Protein AF-0000000079080011 (afdb_homodimer)

Sequence (316 aa):
MSSNDSYQIRRQIGFLKKQLQRYGLSVTTTLKEYHIKTDQLDFRHLENDELESLRAEIVSLRRSLLKSYQKITKLDDEWATLQNSNAGEQEVFNEYISKYGDYRDSISTSVLQLETLDTLLNSVDQEYVKRNMQVPSDISDATSLDDYGNEWTSMKGSMSSNDSYQIRRQIGFLKKQLQRYGLSVTTTLKEYHIKTDQLDFRHLENDE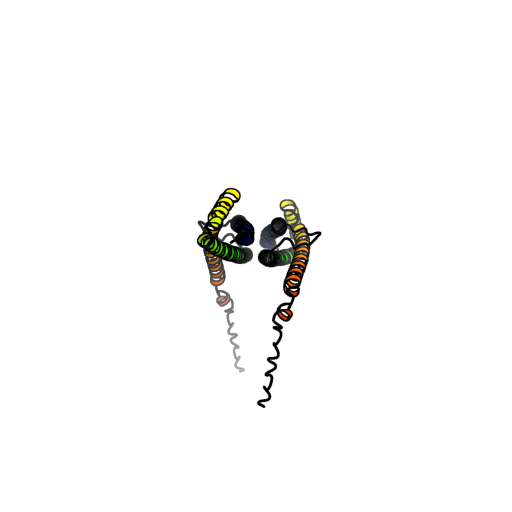LESLRAEIVSLRRSLLKSYQKITKLDDEWATLQNSNAGEQEVFNEYISKYGDYRDSISTSVLQLETLDTLLNSVDQEYVKRNMQVPSDISDATSLDDYGNEWTSMKGS

Solvent-accessible surface area (backbone atoms only — not comparable to full-atom values): 18267 Å² total; per-residue (Å²): 138,65,84,74,73,52,50,64,52,52,54,50,42,56,53,36,44,53,49,47,53,50,46,53,49,48,52,55,50,51,30,57,73,69,66,48,43,89,91,54,86,62,62,82,90,52,51,72,70,53,48,51,50,48,49,53,49,50,54,52,49,46,53,53,42,49,52,44,48,54,52,42,50,51,46,50,52,52,50,51,53,47,31,74,76,30,74,69,40,47,56,53,48,52,49,45,36,72,74,71,46,63,61,63,58,53,53,56,52,46,55,54,50,51,52,50,48,52,53,49,51,52,51,52,51,49,51,52,48,53,62,64,61,65,56,63,70,59,71,64,66,64,66,65,62,78,78,75,76,76,74,73,74,75,74,75,77,124,138,64,86,75,72,50,48,65,52,52,52,51,41,56,53,36,44,54,49,48,52,49,47,52,49,47,52,54,50,51,31,57,75,69,65,48,44,90,91,54,86,64,62,84,88,50,50,71,69,53,48,50,49,49,50,52,48,48,53,52,50,46,52,54,44,50,52,43,47,54,51,42,51,51,47,49,53,51,51,50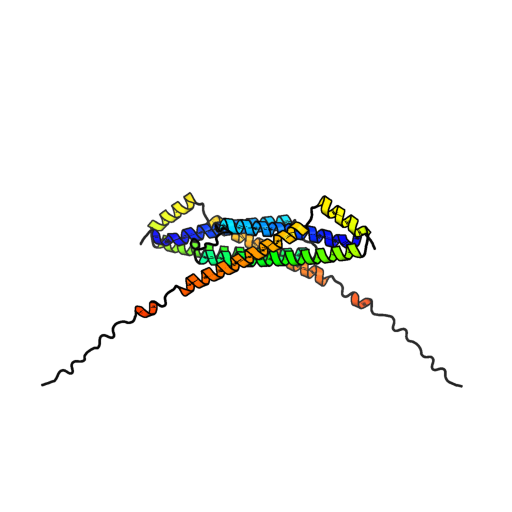,53,47,32,76,76,30,75,69,40,48,55,53,49,52,50,46,34,72,74,71,46,62,61,63,57,54,52,56,50,47,54,54,49,48,52,51,47,52,52,49,50,53,51,50,52,49,52,53,50,53,62,64,62,64,57,63,71,56,71,63,66,62,68,64,63,77,77,75,76,78,73,74,70,75,72,74,75,122

Nearest PDB structures (foldseek):
  6r2g-assembly1_A  TM=6.132E-01  e=2.283E-01  Human immunodeficiency virus 1
  6pyu-assembly1_B  TM=5.117E-01  e=4.559E+00  Homo sapiens
  6r2g-assembly1_A  TM=6.131E-01  e=3.878E-01  Human immunodeficiency virus 1
  6pyu-assembly1_B  TM=3.032E-01  e=5.804E+00  Homo sapiens

Radius of gyration: 31.03 Å; Cα contacts (8 Å, |Δi|>4): 185; chains: 2; bounding box: 55×123×89 Å

pLDDT: mean 84.23, std 22.31, range [25.62, 98.5]

Structure (mmCIF, N/CA/C/O backbone):
data_AF-0000000079080011-model_v1
#
loop_
_entity.id
_entity.type
_entity.pdbx_description
1 polymer 'Uncharacterized protein'
#
loop_
_atom_site.group_PDB
_atom_site.id
_atom_site.type_symbol
_atom_site.label_atom_id
_atom_site.label_alt_id
_atom_site.label_comp_id
_atom_site.label_asym_id
_atom_site.label_entity_id
_atom_site.label_seq_id
_atom_site.pdbx_PDB_ins_code
_atom_site.Cartn_x
_atom_site.Cartn_y
_atom_site.Cartn_z
_atom_site.occupancy
_atom_site.B_iso_or_equiv
_atom_site.auth_seq_id
_atom_site.auth_comp_id
_atom_site.auth_asym_id
_atom_site.auth_atom_id
_atom_site.pdbx_PDB_model_num
ATOM 1 N N . MET A 1 1 ? 5.66 -38.562 -15.117 1 35.62 1 MET A N 1
ATOM 2 C CA . MET A 1 1 ? 5.023 -37.719 -14.109 1 35.62 1 MET A CA 1
ATOM 3 C C . MET A 1 1 ? 5.105 -36.219 -14.5 1 35.62 1 MET A C 1
ATOM 5 O O . MET A 1 1 ? 6.195 -35.656 -14.594 1 35.62 1 MET A O 1
ATOM 9 N N . SER A 1 2 ? 4.285 -35.562 -15.336 1 41.41 2 SER A N 1
ATOM 10 C CA . SER A 1 2 ? 4.324 -34.688 -16.484 1 41.41 2 SER A CA 1
ATOM 11 C C . SER A 1 2 ? 4.703 -33.281 -16.078 1 41.41 2 SER A C 1
ATOM 13 O O . SER A 1 2 ? 4.496 -32.875 -14.938 1 41.41 2 SER A O 1
ATOM 15 N N . SER A 1 3 ? 5.625 -32.594 -16.734 1 49.78 3 SER A N 1
ATOM 16 C CA . SER A 1 3 ? 6.094 -31.219 -16.875 1 49.78 3 SER A CA 1
ATOM 17 C C . SER A 1 3 ? 5.012 -30.219 -16.484 1 49.78 3 SER A C 1
ATOM 19 O O . SER A 1 3 ? 5.305 -29.062 -16.203 1 49.78 3 SER A O 1
ATOM 21 N N . ASN A 1 4 ? 3.73 -30.672 -16.562 1 55.94 4 ASN A N 1
ATOM 22 C CA . ASN A 1 4 ? 2.469 -29.984 -16.312 1 55.94 4 ASN A CA 1
ATOM 23 C C . ASN A 1 4 ? 2.234 -29.75 -14.828 1 55.94 4 ASN A C 1
ATOM 25 O O . ASN A 1 4 ? 1.365 -28.953 -14.453 1 55.94 4 ASN A O 1
ATOM 29 N N . ASP A 1 5 ? 3.229 -30.375 -13.906 1 75.62 5 ASP A N 1
ATOM 30 C CA .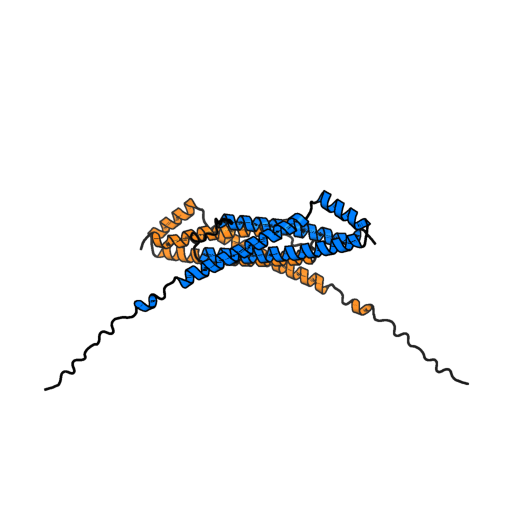 ASP A 1 5 ? 2.898 -30.422 -12.484 1 75.62 5 ASP A CA 1
ATOM 31 C C . ASP A 1 5 ? 3.289 -29.109 -11.789 1 75.62 5 ASP A C 1
ATOM 33 O O . ASP A 1 5 ? 2.586 -28.641 -10.891 1 75.62 5 ASP A O 1
ATOM 37 N N . SER A 1 6 ? 4.441 -28.422 -12.469 1 92 6 SER A N 1
ATOM 38 C CA . SER A 1 6 ? 4.875 -27.266 -11.711 1 92 6 SER A CA 1
ATOM 39 C C . SER A 1 6 ? 4.449 -25.969 -12.398 1 92 6 SER A C 1
ATOM 41 O O . SER A 1 6 ? 4.855 -24.875 -11.992 1 92 6 SER A O 1
ATOM 43 N N . TYR A 1 7 ? 3.637 -26.156 -13.453 1 91.5 7 TYR A N 1
ATOM 44 C CA . TYR A 1 7 ? 3.23 -24.984 -14.203 1 91.5 7 TYR A CA 1
ATOM 45 C C . TYR A 1 7 ? 2.58 -23.953 -13.289 1 91.5 7 TYR A C 1
ATOM 47 O O . TYR A 1 7 ? 2.945 -22.766 -13.312 1 91.5 7 TYR A O 1
ATOM 55 N N . GLN A 1 8 ? 1.673 -24.375 -12.445 1 91.5 8 GLN A N 1
ATOM 56 C CA . GLN A 1 8 ? 0.965 -23.469 -11.547 1 91.5 8 GLN A CA 1
ATOM 57 C C . GLN A 1 8 ? 1.914 -22.875 -10.516 1 91.5 8 GLN A C 1
ATOM 59 O O . GLN A 1 8 ? 1.797 -21.688 -10.172 1 91.5 8 GLN A O 1
ATOM 64 N N . ILE A 1 9 ? 2.826 -23.656 -10.086 1 95.69 9 ILE A N 1
ATOM 65 C CA . ILE A 1 9 ? 3.811 -23.188 -9.117 1 95.69 9 ILE A CA 1
ATOM 66 C C . ILE A 1 9 ? 4.645 -22.062 -9.734 1 95.69 9 ILE A C 1
ATOM 68 O O . ILE A 1 9 ? 4.816 -21 -9.133 1 95.69 9 ILE A O 1
ATOM 72 N N . ARG A 1 10 ? 5.059 -22.25 -10.969 1 95.62 10 ARG A N 1
ATOM 73 C CA . ARG A 1 10 ? 5.91 -21.281 -11.656 1 95.62 10 ARG A CA 1
ATOM 74 C C . ARG A 1 10 ? 5.164 -19.969 -11.906 1 95.62 10 ARG A C 1
ATOM 76 O O . ARG A 1 10 ? 5.711 -18.891 -11.68 1 95.62 10 ARG A O 1
ATOM 83 N N . ARG A 1 11 ? 4.012 -20.141 -12.258 1 93.44 11 ARG A N 1
ATOM 84 C CA . ARG A 1 11 ? 3.191 -18.953 -12.516 1 93.44 11 ARG A CA 1
ATOM 85 C C . ARG A 1 11 ? 2.996 -18.141 -11.25 1 93.44 11 ARG A C 1
ATOM 87 O O . ARG A 1 11 ? 3.172 -16.922 -11.258 1 93.44 11 ARG A O 1
ATOM 94 N N . GLN A 1 12 ? 2.678 -18.766 -10.148 1 94.44 12 GLN A N 1
ATOM 95 C CA . GLN A 1 12 ? 2.445 -18.078 -8.883 1 94.44 12 GLN A CA 1
ATOM 96 C C . GLN A 1 12 ? 3.732 -17.453 -8.352 1 94.44 12 GLN A C 1
ATOM 98 O O . GLN A 1 12 ? 3.717 -16.344 -7.824 1 94.44 12 GLN A O 1
ATOM 103 N N . ILE A 1 13 ? 4.754 -18.172 -8.539 1 97.25 13 ILE A N 1
ATOM 104 C CA . ILE A 1 13 ? 6.047 -17.641 -8.117 1 97.25 13 ILE A CA 1
ATOM 105 C C . ILE A 1 13 ? 6.359 -16.359 -8.891 1 97.25 13 ILE A C 1
ATOM 107 O O . ILE A 1 13 ? 6.809 -15.375 -8.305 1 97.25 13 ILE A O 1
ATOM 111 N N . GLY A 1 14 ? 6.145 -16.438 -10.188 1 96.19 14 GLY A N 1
ATOM 112 C CA . GLY A 1 14 ? 6.359 -15.234 -10.977 1 96.19 14 GLY A CA 1
ATOM 113 C C . GLY A 1 14 ? 5.543 -14.047 -10.492 1 96.19 14 GLY A C 1
ATOM 114 O O . GLY A 1 14 ? 6.062 -12.938 -10.383 1 96.19 14 GLY A O 1
ATOM 115 N N . PHE A 1 15 ? 4.359 -14.281 -10.172 1 94.44 15 PHE A N 1
ATOM 116 C CA . PHE A 1 15 ? 3.447 -13.25 -9.68 1 94.44 15 PHE A CA 1
ATOM 117 C C . PHE A 1 15 ? 3.91 -12.719 -8.328 1 94.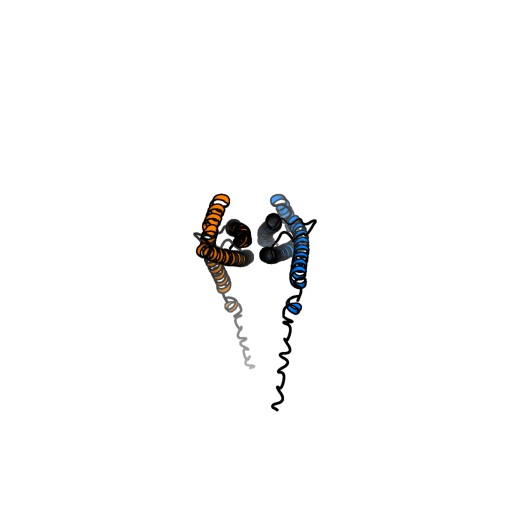44 15 PHE A C 1
ATOM 119 O O . PHE A 1 15 ? 4.008 -11.5 -8.141 1 94.44 15 PHE A O 1
ATOM 126 N N . LEU A 1 16 ? 4.23 -13.562 -7.422 1 96.38 16 LEU A N 1
ATOM 127 C CA . LEU A 1 16 ? 4.594 -13.18 -6.062 1 96.38 16 LEU A CA 1
ATOM 128 C C . LEU A 1 16 ? 5.953 -12.492 -6.035 1 96.38 16 LEU A C 1
ATOM 130 O O . LEU A 1 16 ? 6.184 -11.594 -5.219 1 96.38 16 LEU A O 1
ATOM 134 N N . LYS A 1 17 ? 6.793 -12.938 -6.922 1 97.31 17 LYS A N 1
ATOM 135 C CA . LYS A 1 17 ? 8.078 -12.266 -7.047 1 97.31 17 LYS A CA 1
ATOM 136 C C . LYS A 1 17 ? 7.898 -10.789 -7.379 1 97.31 17 LYS A C 1
ATOM 138 O O . LYS A 1 17 ? 8.508 -9.922 -6.746 1 97.31 17 LYS A O 1
ATOM 143 N N . LYS A 1 18 ? 7.062 -10.508 -8.281 1 94.56 18 LYS A N 1
ATOM 144 C CA . LYS A 1 18 ? 6.777 -9.125 -8.672 1 94.56 18 LYS A CA 1
ATOM 145 C C . LYS A 1 18 ? 6.141 -8.352 -7.52 1 94.56 18 LYS A C 1
ATOM 147 O O . LYS A 1 18 ? 6.465 -7.188 -7.293 1 94.56 18 LYS A O 1
ATOM 152 N N . GLN A 1 19 ? 5.293 -9 -6.828 1 94.44 19 GLN A N 1
ATOM 153 C CA . GLN A 1 19 ? 4.641 -8.367 -5.688 1 94.44 19 GLN A CA 1
ATOM 154 C C . GLN A 1 19 ? 5.656 -7.988 -4.613 1 94.44 19 GLN A C 1
ATOM 156 O O . GLN A 1 19 ? 5.633 -6.871 -4.094 1 94.44 19 GLN A O 1
ATOM 161 N N . LEU A 1 20 ? 6.543 -8.914 -4.379 1 97.31 20 LEU A N 1
ATOM 162 C CA . LEU A 1 20 ? 7.57 -8.648 -3.379 1 97.31 20 LEU A CA 1
ATOM 163 C C . LEU A 1 20 ? 8.422 -7.449 -3.779 1 97.31 20 LEU A C 1
ATOM 165 O O . LEU A 1 20 ? 8.742 -6.602 -2.941 1 97.31 20 LEU A O 1
ATOM 169 N N . GLN A 1 21 ? 8.727 -7.359 -4.992 1 95.5 21 GLN A N 1
ATOM 170 C CA . GLN A 1 21 ? 9.523 -6.242 -5.492 1 95.5 21 GLN A CA 1
ATOM 171 C C . GLN A 1 21 ? 8.773 -4.922 -5.352 1 95.5 21 GLN A C 1
ATOM 173 O O . GLN A 1 21 ? 9.352 -3.916 -4.938 1 95.5 21 GLN A O 1
ATOM 178 N N . ARG A 1 22 ? 7.566 -4.953 -5.574 1 93.44 22 ARG A N 1
ATOM 179 C CA . ARG A 1 22 ? 6.742 -3.758 -5.457 1 93.44 22 ARG A CA 1
ATOM 180 C C . ARG A 1 22 ? 6.637 -3.301 -4.008 1 93.44 22 ARG A C 1
ATOM 182 O O . ARG A 1 22 ? 6.75 -2.107 -3.717 1 93.44 22 ARG A O 1
ATOM 189 N N . TYR A 1 23 ? 6.418 -4.25 -3.176 1 94.44 23 TYR A N 1
ATOM 190 C CA . TYR A 1 23 ? 6.336 -3.891 -1.764 1 94.44 23 TYR A CA 1
ATOM 191 C C . TYR A 1 23 ? 7.668 -3.342 -1.263 1 94.44 23 TYR A C 1
ATOM 193 O O . TYR A 1 23 ? 7.695 -2.377 -0.496 1 94.44 23 TYR A O 1
ATOM 201 N N . GLY A 1 24 ? 8.719 -3.949 -1.744 1 94.69 24 GLY A N 1
ATOM 202 C CA . GLY A 1 24 ? 10.023 -3.424 -1.389 1 94.69 24 GLY A CA 1
ATOM 203 C C . GLY A 1 24 ? 10.234 -1.986 -1.826 1 94.69 24 GLY A C 1
ATOM 204 O O . GLY A 1 24 ? 10.742 -1.166 -1.061 1 94.69 24 GLY A O 1
ATOM 205 N N . LEU A 1 25 ? 9.805 -1.729 -2.969 1 93.69 25 LEU A N 1
ATOM 206 C CA . LEU A 1 25 ? 9.891 -0.368 -3.486 1 93.69 25 LEU A CA 1
ATOM 207 C C . LEU A 1 25 ? 9.016 0.581 -2.674 1 93.69 25 LEU A C 1
ATOM 209 O O . LEU A 1 25 ? 9.406 1.724 -2.42 1 93.69 25 LEU A O 1
ATOM 213 N N . SER A 1 26 ? 7.887 0.098 -2.264 1 93.31 26 SER A N 1
ATOM 214 C CA . SER A 1 26 ? 6.973 0.91 -1.465 1 93.31 26 SER A CA 1
ATOM 215 C C . SER A 1 26 ? 7.586 1.259 -0.112 1 93.31 26 SER A C 1
ATOM 217 O O . SER A 1 26 ? 7.395 2.367 0.394 1 93.31 26 SER A O 1
ATOM 219 N N . VAL A 1 27 ? 8.312 0.36 0.423 1 94.75 27 VAL A N 1
ATOM 220 C CA . VAL A 1 27 ? 8.992 0.62 1.687 1 94.75 27 VAL A CA 1
ATOM 221 C C . VAL A 1 27 ? 9.984 1.769 1.512 1 94.75 27 VAL A C 1
ATOM 223 O O . VAL A 1 27 ? 9.969 2.73 2.283 1 94.75 27 VAL A O 1
ATOM 226 N N . THR A 1 28 ? 10.719 1.692 0.466 1 94 28 THR A N 1
ATOM 227 C CA . THR A 1 28 ? 11.727 2.715 0.182 1 94 28 THR A CA 1
ATOM 228 C C . THR A 1 28 ? 11.062 4.066 -0.064 1 94 28 THR A C 1
ATOM 230 O O . THR A 1 28 ? 11.523 5.09 0.449 1 94 28 THR A O 1
ATOM 233 N N . THR A 1 29 ? 10.008 4.035 -0.787 1 93 29 THR A N 1
ATOM 234 C CA . THR A 1 29 ? 9.297 5.266 -1.116 1 93 29 THR A CA 1
ATOM 235 C C . THR A 1 29 ? 8.695 5.895 0.138 1 93 29 THR A C 1
ATOM 237 O O . THR A 1 29 ? 8.766 7.113 0.32 1 93 29 THR A O 1
ATOM 240 N N . THR A 1 30 ? 8.156 5.078 0.967 1 94 30 THR A N 1
ATOM 241 C CA . THR A 1 30 ? 7.578 5.562 2.213 1 94 30 THR A CA 1
ATOM 242 C C . THR A 1 30 ? 8.641 6.234 3.08 1 94 30 THR A C 1
ATOM 244 O O . THR A 1 30 ? 8.43 7.344 3.578 1 94 30 THR A O 1
ATOM 247 N N . LEU A 1 31 ? 9.75 5.637 3.184 1 94.81 31 LEU A N 1
ATOM 248 C CA . LEU A 1 31 ? 10.828 6.195 3.994 1 94.81 31 LEU A CA 1
ATOM 249 C C . LEU A 1 31 ? 11.297 7.531 3.428 1 94.81 31 LEU A C 1
ATOM 251 O O . LEU A 1 31 ? 11.531 8.477 4.18 1 94.81 31 LEU A O 1
ATOM 255 N N . LYS A 1 32 ? 11.352 7.605 2.164 1 93.62 32 LYS A N 1
ATOM 256 C CA . LYS A 1 32 ? 11.781 8.836 1.504 1 93.62 32 LYS A CA 1
ATOM 257 C C . LYS A 1 32 ? 10.766 9.953 1.719 1 93.62 32 LYS A C 1
ATOM 259 O O . LYS A 1 32 ? 11.133 11.094 2.014 1 93.62 32 LYS A O 1
ATOM 264 N N . GLU A 1 33 ? 9.57 9.609 1.681 1 91.19 33 GLU A N 1
ATOM 265 C CA . GLU A 1 33 ? 8.5 10.594 1.811 1 91.19 33 GLU A CA 1
ATOM 266 C C . GLU A 1 33 ? 8.469 11.188 3.217 1 91.19 33 GLU A C 1
ATOM 268 O O . GLU A 1 33 ? 8.172 12.375 3.389 1 91.19 33 GLU A O 1
ATOM 273 N N . TYR A 1 34 ? 8.773 10.359 4.133 1 94.88 34 TYR A N 1
ATOM 274 C CA . TYR A 1 34 ? 8.742 10.812 5.52 1 94.88 34 TYR A CA 1
ATOM 275 C C . TYR A 1 34 ? 10.117 11.289 5.969 1 94.88 34 TYR A C 1
ATOM 277 O O . TYR A 1 34 ? 10.297 11.656 7.133 1 94.88 34 TYR A O 1
ATOM 285 N N . HIS A 1 35 ? 11.07 11.266 5.078 1 94.31 35 HIS A N 1
ATOM 286 C CA . HIS A 1 35 ? 12.438 11.703 5.336 1 94.31 35 HIS A CA 1
ATOM 287 C C . HIS A 1 35 ? 13.047 10.945 6.512 1 94.31 35 HIS A C 1
ATOM 289 O O . HIS A 1 35 ? 13.656 11.555 7.398 1 94.31 35 HIS A O 1
ATOM 295 N N . ILE A 1 36 ? 12.828 9.664 6.461 1 95.31 36 ILE A N 1
ATOM 296 C CA . ILE A 1 36 ? 13.375 8.797 7.5 1 95.31 36 ILE A CA 1
ATOM 297 C C . ILE A 1 36 ? 14.602 8.055 6.965 1 95.31 36 ILE A C 1
ATOM 299 O O . ILE A 1 36 ? 14.539 7.43 5.906 1 95.31 36 ILE A O 1
ATOM 303 N N . LYS A 1 37 ? 15.641 8.164 7.762 1 92.12 37 LYS A N 1
ATOM 304 C CA . LYS A 1 37 ? 16.844 7.383 7.473 1 92.12 37 LYS A CA 1
ATOM 305 C C . LYS A 1 37 ? 16.906 6.133 8.352 1 92.12 37 LYS A C 1
ATOM 307 O O . LYS A 1 37 ? 16.688 6.207 9.562 1 92.12 37 LYS A O 1
ATOM 312 N N . THR A 1 38 ? 17.25 5.098 7.707 1 87.81 38 THR A N 1
ATOM 313 C CA . THR A 1 38 ? 17.188 3.824 8.414 1 87.81 38 THR A CA 1
ATOM 314 C C . THR A 1 38 ? 18.344 3.688 9.398 1 87.81 38 THR A C 1
ATOM 316 O O . THR A 1 38 ? 18.281 2.887 10.328 1 87.81 38 THR A O 1
ATOM 319 N N . ASP A 1 39 ? 19.391 4.383 9.203 1 87.56 39 ASP A N 1
ATOM 320 C CA . ASP A 1 39 ? 20.547 4.297 10.094 1 87.56 39 ASP A CA 1
ATOM 321 C C . ASP A 1 39 ? 20.359 5.195 11.312 1 87.56 39 ASP A C 1
ATOM 323 O O . ASP A 1 39 ? 21.062 5.027 12.32 1 87.56 39 ASP A O 1
ATOM 327 N N . GLN A 1 40 ? 19.516 6.121 11.234 1 89.38 40 GLN A N 1
ATOM 328 C CA . GLN A 1 40 ? 19.188 7.023 12.336 1 89.38 40 GLN A CA 1
ATOM 329 C C . GLN A 1 40 ? 17.703 7.34 12.375 1 89.38 40 GLN A C 1
ATOM 331 O O . GLN A 1 40 ? 17.25 8.289 11.734 1 89.38 40 GLN A O 1
ATOM 336 N N . LEU A 1 41 ? 17.062 6.613 13.227 1 92.88 41 LEU A N 1
ATOM 337 C CA . LEU A 1 41 ? 15.609 6.777 13.297 1 92.88 41 LEU A CA 1
ATOM 338 C C . LEU A 1 41 ? 15.234 7.961 14.18 1 92.88 41 LEU A C 1
ATOM 340 O O . LEU A 1 41 ? 15.281 7.863 15.406 1 92.88 41 LEU A O 1
ATOM 344 N N . ASP A 1 42 ? 15.016 9.07 13.445 1 93.06 42 ASP A N 1
ATOM 345 C CA . ASP A 1 42 ? 14.594 10.32 14.07 1 93.06 42 ASP A CA 1
ATOM 346 C C . ASP A 1 42 ? 13.227 10.766 13.539 1 93.06 42 ASP A C 1
ATOM 348 O O . ASP A 1 42 ? 13.047 10.922 12.328 1 93.06 42 ASP A O 1
ATOM 352 N N . PHE A 1 43 ? 12.305 11.008 14.539 1 95.38 43 PHE A N 1
ATOM 353 C CA . PHE A 1 43 ? 10.938 11.312 14.125 1 95.38 43 PHE A CA 1
ATOM 354 C C . PHE A 1 43 ? 10.523 12.703 14.602 1 95.38 43 PHE A C 1
ATOM 356 O O . PHE A 1 43 ? 9.367 13.094 14.477 1 95.38 43 PHE A O 1
ATOM 363 N N . ARG A 1 44 ? 11.391 13.508 15.133 1 92.12 44 ARG A N 1
ATOM 364 C CA . ARG A 1 44 ? 11.086 14.789 15.766 1 92.12 44 ARG A CA 1
ATOM 365 C C . ARG A 1 44 ? 10.5 15.773 14.758 1 92.12 44 ARG A C 1
ATOM 367 O O . ARG A 1 44 ? 9.734 16.656 15.125 1 92.12 44 ARG A O 1
ATOM 374 N N . HIS A 1 45 ? 10.867 15.523 13.523 1 93.19 45 HIS A N 1
ATOM 375 C CA . HIS A 1 45 ? 10.398 16.453 12.5 1 93.19 45 HIS A CA 1
ATOM 376 C C . HIS A 1 45 ? 8.953 16.156 12.102 1 93.19 45 HIS A C 1
ATOM 378 O O . HIS A 1 45 ? 8.312 16.953 11.43 1 93.19 45 HIS A O 1
ATOM 384 N N . LEU A 1 46 ? 8.391 15.016 12.555 1 94 46 LEU A N 1
ATOM 385 C CA . LEU A 1 46 ? 7.023 14.625 12.227 1 94 46 LEU A CA 1
ATOM 386 C C . LEU A 1 46 ? 6.047 15.086 13.305 1 94 46 LEU A C 1
ATOM 388 O O . LEU A 1 46 ? 6.301 14.906 14.5 1 94 46 LEU A O 1
ATOM 392 N N . GLU A 1 47 ? 4.926 15.625 12.852 1 90.94 47 GLU A N 1
ATOM 393 C CA . GLU A 1 47 ? 3.826 15.891 13.773 1 90.94 47 GLU A CA 1
ATOM 394 C C . GLU A 1 47 ? 3.104 14.602 14.156 1 90.94 47 GLU A C 1
ATOM 396 O O . GLU A 1 47 ? 3.295 13.562 13.516 1 90.94 47 GLU A O 1
ATOM 401 N N . ASN A 1 48 ? 2.311 14.703 15.148 1 88.75 48 ASN A N 1
ATOM 402 C CA . ASN A 1 48 ? 1.644 13.516 15.664 1 88.75 48 ASN A CA 1
ATOM 403 C C . ASN A 1 48 ? 0.784 12.844 14.594 1 88.75 48 ASN A C 1
ATOM 405 O O . ASN A 1 48 ? 0.792 11.617 14.461 1 88.75 48 ASN A O 1
ATOM 409 N N . ASP A 1 49 ? 0.124 13.594 13.883 1 88.19 49 ASP A N 1
ATOM 410 C CA . ASP A 1 49 ? -0.733 13.039 12.844 1 88.19 49 ASP A CA 1
ATOM 411 C C . ASP A 1 49 ? 0.094 12.352 11.758 1 88.19 49 ASP A C 1
ATOM 413 O O . ASP A 1 49 ? -0.325 11.336 11.195 1 88.19 49 ASP A O 1
ATOM 417 N N . GLU A 1 50 ? 1.238 12.953 11.469 1 93.31 50 GLU A N 1
ATOM 418 C CA . GLU A 1 50 ? 2.125 12.367 10.477 1 93.31 50 GLU A CA 1
ATOM 419 C C . GLU A 1 50 ? 2.736 11.062 10.977 1 93.31 50 GLU A C 1
ATOM 421 O O . GLU A 1 50 ? 2.883 10.102 10.219 1 93.31 50 GLU A O 1
ATOM 426 N N . LEU A 1 51 ? 3.014 11.062 12.242 1 94.94 51 LEU A N 1
ATOM 427 C CA . LEU A 1 51 ? 3.557 9.852 12.852 1 94.94 51 LEU A CA 1
ATOM 428 C C . LEU A 1 51 ? 2.531 8.719 12.828 1 94.94 51 LEU A C 1
ATOM 430 O O . LEU A 1 51 ? 2.875 7.574 12.531 1 94.94 51 LEU A O 1
ATOM 434 N N . GLU A 1 52 ? 1.356 9.062 13.07 1 92.62 52 GLU A N 1
ATOM 435 C CA . GLU A 1 52 ? 0.28 8.078 13.016 1 92.62 52 GLU A CA 1
ATOM 436 C C . GLU A 1 52 ? 0.093 7.539 11.602 1 92.62 52 GLU A C 1
ATOM 438 O O . GLU A 1 52 ? -0.116 6.336 11.414 1 92.62 52 GLU A O 1
ATOM 443 N N . SER A 1 53 ? 0.161 8.43 10.703 1 92.75 53 SER A N 1
ATOM 444 C CA . SER A 1 53 ? 0.047 8.023 9.312 1 92.75 53 SER A CA 1
ATOM 445 C C . SER A 1 53 ? 1.191 7.098 8.906 1 92.75 53 SER A C 1
ATOM 447 O O . SER A 1 53 ? 0.978 6.102 8.211 1 92.75 53 SER A O 1
ATOM 449 N N . LEU A 1 54 ? 2.328 7.441 9.344 1 95.69 54 LEU A N 1
ATOM 450 C CA . LEU A 1 54 ? 3.492 6.605 9.078 1 95.69 54 LEU A CA 1
ATOM 451 C C . LEU A 1 54 ? 3.311 5.211 9.672 1 95.69 54 LEU A C 1
ATOM 453 O O . LEU A 1 54 ? 3.549 4.207 9 1 95.69 54 LEU A O 1
ATOM 457 N N . ARG A 1 55 ? 2.869 5.16 10.891 1 96 55 ARG A N 1
ATOM 458 C CA . ARG A 1 55 ? 2.646 3.879 11.555 1 96 55 ARG A CA 1
ATOM 459 C C . ARG A 1 55 ? 1.674 3.012 10.758 1 96 55 ARG A C 1
ATOM 461 O O . ARG A 1 55 ? 1.928 1.826 10.547 1 96 55 ARG A O 1
ATOM 468 N N . ALA A 1 56 ? 0.642 3.635 10.383 1 93.5 56 ALA A N 1
ATOM 469 C CA . ALA A 1 56 ? -0.381 2.908 9.633 1 93.5 56 ALA A CA 1
ATOM 470 C C . ALA A 1 56 ? 0.179 2.369 8.32 1 93.5 56 ALA A C 1
ATOM 472 O O . ALA A 1 56 ? -0.138 1.248 7.914 1 93.5 56 ALA A O 1
ATOM 473 N N . GLU A 1 57 ? 0.984 3.113 7.684 1 94.94 57 GLU A N 1
ATOM 474 C CA . GLU A 1 57 ? 1.574 2.695 6.414 1 94.94 57 GLU A CA 1
ATOM 475 C C . GLU A 1 57 ? 2.557 1.546 6.617 1 94.94 57 GLU A C 1
ATOM 477 O O . GLU A 1 57 ? 2.562 0.585 5.844 1 94.94 57 GLU A O 1
ATOM 482 N N . ILE A 1 58 ? 3.328 1.665 7.66 1 96.81 58 ILE A N 1
ATOM 483 C CA . ILE A 1 58 ? 4.289 0.609 7.969 1 96.81 58 ILE A CA 1
ATOM 484 C C . ILE A 1 58 ? 3.547 -0.696 8.25 1 96.81 58 ILE A C 1
ATOM 486 O O . ILE A 1 58 ? 3.92 -1.753 7.734 1 96.81 58 ILE A O 1
ATOM 490 N N . VAL A 1 59 ? 2.51 -0.583 9.031 1 96.06 59 VAL A N 1
ATOM 491 C CA . VAL A 1 59 ? 1.73 -1.764 9.391 1 96.06 59 VAL A CA 1
ATOM 492 C C . VAL A 1 59 ? 1.153 -2.402 8.125 1 96.06 59 VAL A C 1
ATOM 494 O O . VAL A 1 59 ? 1.236 -3.619 7.945 1 96.06 59 VAL A O 1
ATOM 497 N N . SER A 1 60 ? 0.642 -1.615 7.281 1 93.75 60 SER A N 1
ATOM 498 C CA . SER A 1 60 ? 0.031 -2.104 6.051 1 93.75 60 SER A CA 1
ATOM 499 C C . SER A 1 60 ? 1.065 -2.762 5.141 1 93.75 60 SER A C 1
ATOM 501 O O . SER A 1 60 ? 0.837 -3.855 4.625 1 93.75 60 SER A O 1
ATOM 503 N N . LEU A 1 61 ? 2.164 -2.129 4.977 1 95.12 61 LEU A N 1
ATOM 504 C CA . LEU A 1 61 ? 3.219 -2.654 4.117 1 95.12 61 LEU A CA 1
ATOM 505 C C . LEU A 1 61 ? 3.771 -3.963 4.672 1 95.12 61 LEU A C 1
ATOM 507 O O . LEU A 1 61 ? 3.982 -4.918 3.926 1 95.12 61 LEU A O 1
ATOM 511 N N . ARG A 1 62 ? 3.963 -3.984 5.957 1 97.31 62 ARG A N 1
ATOM 512 C CA . ARG A 1 62 ? 4.484 -5.188 6.602 1 97.31 62 ARG A CA 1
ATOM 513 C C . ARG A 1 62 ? 3.543 -6.371 6.395 1 97.31 62 ARG A C 1
ATOM 515 O O . ARG A 1 62 ? 3.986 -7.473 6.066 1 97.31 62 ARG A O 1
ATOM 522 N N . ARG A 1 63 ? 2.332 -6.133 6.582 1 95.38 63 ARG A N 1
ATOM 523 C CA . ARG A 1 63 ? 1.336 -7.188 6.441 1 95.38 63 ARG A CA 1
ATOM 524 C C . ARG A 1 63 ? 1.334 -7.75 5.023 1 95.38 63 ARG A C 1
ATOM 526 O O . ARG A 1 63 ? 1.352 -8.969 4.832 1 95.38 63 ARG A O 1
ATOM 533 N N . SER A 1 64 ? 1.331 -6.871 4.07 1 93.75 64 SER A N 1
ATOM 534 C CA . SER A 1 64 ? 1.297 -7.289 2.674 1 93.75 64 SER A CA 1
ATOM 535 C C . SER A 1 64 ? 2.57 -8.031 2.289 1 93.75 64 SER A C 1
ATOM 537 O O . SER A 1 64 ? 2.508 -9.086 1.65 1 93.75 64 SER A O 1
ATOM 539 N N . LEU A 1 65 ? 3.678 -7.484 2.734 1 97.25 65 LEU A N 1
ATOM 540 C CA . LEU A 1 65 ? 4.969 -8.102 2.443 1 97.25 65 LEU A CA 1
ATOM 541 C C . LEU A 1 65 ? 5.07 -9.477 3.088 1 97.25 65 LEU A C 1
ATOM 543 O O . LEU A 1 65 ? 5.508 -10.438 2.447 1 97.25 65 LEU A O 1
ATOM 547 N N . LEU A 1 66 ? 4.648 -9.586 4.301 1 97.62 66 LEU A N 1
ATOM 548 C CA . LEU A 1 66 ? 4.707 -10.844 5.031 1 97.62 66 LEU A CA 1
ATOM 549 C C . LEU A 1 66 ? 3.85 -11.906 4.352 1 97.62 66 LEU A C 1
ATOM 551 O O . LEU A 1 66 ? 4.281 -13.055 4.195 1 97.62 66 LEU A O 1
ATOM 555 N N . LYS A 1 67 ? 2.713 -11.523 3.92 1 95.94 67 LYS A N 1
ATOM 556 C CA . LYS A 1 67 ? 1.81 -12.469 3.262 1 95.94 67 LYS A CA 1
ATOM 557 C C . LYS A 1 67 ? 2.422 -13.008 1.972 1 95.94 67 LYS A C 1
ATOM 559 O O . LYS A 1 67 ? 2.41 -14.211 1.73 1 95.94 67 LYS A O 1
ATOM 564 N N . SER A 1 68 ? 2.936 -12.109 1.165 1 96.62 68 SER A N 1
ATOM 565 C CA . SER A 1 68 ? 3.555 -12.523 -0.092 1 96.62 68 SER A CA 1
ATOM 566 C C . SER A 1 68 ? 4.797 -13.367 0.154 1 96.62 68 SER A C 1
ATOM 568 O O . SER A 1 68 ? 5.023 -14.359 -0.542 1 96.62 68 SER A O 1
ATOM 570 N N . TYR A 1 69 ? 5.523 -12.977 1.173 1 98.44 69 TYR A N 1
ATOM 571 C CA . TYR A 1 69 ? 6.719 -13.711 1.562 1 98.44 69 TYR A CA 1
ATOM 572 C C . TYR A 1 69 ? 6.371 -15.141 1.959 1 98.44 69 TYR A C 1
ATOM 574 O O . TYR A 1 69 ? 7 -16.094 1.487 1 98.44 69 TYR A O 1
ATOM 582 N N . GLN A 1 70 ? 5.398 -15.281 2.783 1 97.81 70 GLN A N 1
ATOM 583 C CA . GLN A 1 70 ? 4.988 -16.594 3.258 1 97.81 70 GLN A CA 1
ATOM 584 C C . GLN A 1 70 ? 4.512 -17.469 2.104 1 97.81 70 GLN A C 1
ATOM 586 O O . GLN A 1 70 ? 4.852 -18.656 2.031 1 97.81 70 GLN A O 1
ATOM 591 N N . LYS A 1 71 ? 3.805 -16.891 1.194 1 97.12 71 LYS A N 1
ATOM 592 C CA . LYS A 1 71 ? 3.24 -17.656 0.083 1 97.12 71 LYS A CA 1
ATOM 593 C C . LYS A 1 71 ? 4.332 -18.125 -0.873 1 97.12 71 LYS A C 1
ATOM 595 O O . LYS A 1 71 ? 4.352 -19.297 -1.276 1 97.12 71 LYS A O 1
ATOM 600 N N . ILE A 1 72 ? 5.246 -17.219 -1.187 1 98.06 72 ILE A N 1
ATOM 601 C CA . ILE A 1 72 ? 6.27 -17.594 -2.16 1 98.06 72 ILE A CA 1
ATOM 602 C C . ILE A 1 72 ? 7.23 -18.609 -1.538 1 98.06 72 ILE A C 1
ATOM 604 O O . ILE A 1 72 ? 7.742 -19.484 -2.229 1 98.06 72 ILE A O 1
ATOM 608 N N . THR A 1 73 ? 7.441 -18.531 -0.198 1 98.5 73 THR A N 1
ATOM 609 C CA . THR A 1 73 ? 8.281 -19.5 0.5 1 98.5 73 THR A CA 1
ATOM 610 C C . THR A 1 73 ? 7.648 -20.891 0.484 1 98.5 73 THR A C 1
ATOM 612 O O . THR A 1 73 ? 8.336 -21.891 0.269 1 98.5 73 THR A O 1
ATOM 615 N N . LYS A 1 74 ? 6.363 -20.875 0.665 1 97.75 74 LYS A N 1
ATOM 616 C CA . LYS A 1 74 ? 5.645 -22.141 0.59 1 97.75 74 LYS A CA 1
ATOM 617 C C . LYS A 1 74 ? 5.758 -22.75 -0.802 1 97.75 74 LYS A C 1
ATOM 619 O O . LYS A 1 74 ? 5.977 -23.953 -0.937 1 97.75 74 LYS A O 1
ATOM 624 N N . LEU A 1 75 ? 5.633 -21.938 -1.83 1 97.38 75 LEU A N 1
ATOM 625 C CA . LEU A 1 75 ? 5.742 -22.422 -3.207 1 97.38 75 LEU A CA 1
ATOM 626 C C . LEU A 1 75 ? 7.156 -22.906 -3.504 1 97.38 75 LEU A C 1
ATOM 628 O O . LEU A 1 75 ? 7.34 -23.875 -4.242 1 97.38 75 LEU A O 1
ATOM 632 N N . ASP A 1 76 ? 8.102 -22.219 -2.961 1 97.88 76 ASP A N 1
ATOM 633 C CA . ASP A 1 76 ? 9.492 -22.641 -3.092 1 97.88 76 ASP A CA 1
ATOM 634 C C . ASP A 1 76 ? 9.688 -24.047 -2.521 1 97.88 76 ASP A C 1
ATOM 636 O O . ASP A 1 76 ? 10.32 -24.891 -3.156 1 97.88 76 ASP A O 1
ATOM 640 N N . ASP A 1 77 ? 9.102 -24.281 -1.354 1 97.25 77 ASP A N 1
ATOM 641 C CA . ASP A 1 77 ? 9.18 -25.578 -0.712 1 97.25 77 ASP A CA 1
ATOM 642 C C . ASP A 1 77 ? 8.484 -26.656 -1.561 1 97.25 77 ASP A C 1
ATOM 644 O O . ASP A 1 77 ? 9 -27.766 -1.711 1 97.25 77 ASP A O 1
ATOM 648 N N . GLU A 1 78 ? 7.355 -26.297 -2.123 1 96.19 78 GLU A N 1
ATOM 649 C CA . GLU A 1 78 ? 6.609 -27.219 -2.965 1 96.19 78 GLU A CA 1
ATOM 650 C C . GLU A 1 78 ? 7.395 -27.578 -4.223 1 96.19 78 GLU A C 1
ATOM 652 O O . GLU A 1 78 ? 7.441 -28.75 -4.621 1 96.19 78 GLU A O 1
ATOM 657 N N . TRP A 1 79 ? 8.031 -26.609 -4.816 1 96.69 79 TRP A N 1
ATOM 658 C CA . TRP A 1 79 ? 8.797 -26.859 -6.031 1 96.69 79 TRP A CA 1
ATOM 659 C C . TRP A 1 79 ? 10.023 -27.719 -5.734 1 96.69 79 TRP A C 1
ATOM 661 O O . TRP A 1 79 ? 10.375 -28.609 -6.516 1 96.69 79 TRP A O 1
ATOM 671 N N . ALA A 1 80 ? 10.617 -27.484 -4.578 1 95.69 80 ALA A N 1
ATOM 672 C CA . ALA A 1 80 ? 11.75 -28.297 -4.148 1 95.69 80 ALA A CA 1
ATOM 673 C C . ALA A 1 80 ? 11.344 -29.766 -3.982 1 95.69 80 ALA A C 1
ATOM 675 O O . ALA A 1 80 ? 12.078 -30.656 -4.387 1 95.69 80 ALA A O 1
ATOM 676 N N . THR A 1 81 ? 10.18 -29.906 -3.42 1 95.19 81 THR A N 1
ATOM 677 C CA . THR A 1 81 ? 9.672 -31.266 -3.234 1 95.19 81 THR A CA 1
ATOM 678 C C . THR A 1 81 ? 9.453 -31.938 -4.578 1 95.19 81 THR A C 1
ATOM 680 O O . THR A 1 81 ? 9.812 -33.125 -4.75 1 95.19 81 THR A O 1
ATOM 683 N N . LEU A 1 82 ? 8.93 -31.219 -5.555 1 94.56 82 LEU A N 1
ATOM 684 C CA . LEU A 1 82 ? 8.711 -31.75 -6.895 1 94.56 82 LEU A CA 1
ATOM 685 C C . LEU A 1 82 ? 10.039 -32.094 -7.562 1 94.56 82 LEU A C 1
ATOM 687 O O . LEU A 1 82 ? 10.156 -33.125 -8.242 1 94.56 82 LEU A O 1
ATOM 691 N N . GLN A 1 83 ? 11.016 -31.281 -7.375 1 94.06 83 GLN A N 1
ATOM 692 C CA . GLN A 1 83 ? 12.344 -31.5 -7.945 1 94.06 83 GLN A CA 1
ATOM 693 C C . GLN A 1 83 ? 12.969 -32.781 -7.406 1 94.06 83 GLN A C 1
ATOM 695 O O . GLN A 1 83 ? 13.625 -33.531 -8.141 1 94.06 83 GLN A O 1
ATOM 700 N N . ASN A 1 84 ? 12.734 -33.062 -6.164 1 92.62 84 ASN A N 1
ATOM 701 C CA . ASN A 1 84 ? 13.289 -34.219 -5.52 1 92.62 84 ASN A CA 1
ATOM 702 C C . ASN A 1 84 ? 12.602 -35.5 -5.996 1 92.62 84 ASN A C 1
ATOM 704 O O . ASN A 1 84 ? 13.188 -36.594 -5.961 1 92.62 84 ASN A O 1
ATOM 708 N N . SER A 1 85 ? 11.359 -35.406 -6.449 1 90.56 85 SER A N 1
ATOM 709 C CA . SER A 1 85 ? 10.578 -36.562 -6.82 1 90.56 85 SER A CA 1
ATOM 710 C C . SER A 1 85 ? 10.68 -36.844 -8.32 1 90.56 85 SER A C 1
ATOM 712 O O . SER A 1 85 ? 10.352 -37.938 -8.773 1 90.56 85 SER A O 1
ATOM 714 N N . ASN A 1 86 ? 10.984 -35.812 -9.023 1 89 86 ASN A N 1
ATOM 715 C CA . ASN A 1 86 ? 11.031 -35.906 -10.477 1 89 86 ASN A CA 1
ATOM 716 C C . ASN A 1 86 ? 12.289 -35.25 -11.039 1 89 86 ASN A C 1
ATOM 718 O O . ASN A 1 86 ? 12.406 -34.031 -11.039 1 89 86 ASN A O 1
ATOM 722 N N . ALA A 1 87 ? 13.109 -36.094 -11.617 1 85.12 87 ALA A N 1
ATOM 723 C CA . ALA A 1 87 ? 14.391 -35.625 -12.117 1 85.12 87 ALA A CA 1
ATOM 724 C C . ALA A 1 87 ? 14.195 -34.594 -13.227 1 85.12 87 ALA A C 1
ATOM 726 O O . ALA A 1 87 ? 15 -33.656 -13.375 1 85.12 87 ALA A O 1
ATOM 727 N N . GLY A 1 88 ? 13.188 -34.688 -13.992 1 91.38 88 GLY A N 1
ATOM 728 C CA . GLY A 1 88 ? 12.914 -33.719 -15.055 1 91.38 88 GLY A CA 1
ATOM 729 C C . GLY A 1 88 ? 12.57 -32.344 -14.547 1 91.38 88 GLY A C 1
ATOM 730 O O . GLY A 1 88 ? 12.742 -31.359 -15.266 1 91.38 88 GLY A O 1
ATOM 731 N N . GLU A 1 89 ? 12.172 -32.344 -13.32 1 94.38 89 GLU A N 1
ATOM 732 C CA . GLU A 1 89 ? 11.742 -31.062 -12.75 1 94.38 89 GLU A CA 1
ATOM 733 C C . GLU A 1 89 ? 12.938 -30.156 -12.445 1 94.38 89 GLU A C 1
ATOM 735 O O . GLU A 1 89 ? 12.82 -28.938 -12.477 1 94.38 89 GLU A O 1
ATOM 740 N N . GLN A 1 90 ? 14.078 -30.719 -12.172 1 93.38 90 GLN A N 1
ATOM 741 C CA . GLN A 1 90 ? 15.281 -29.938 -11.938 1 93.38 90 GLN A CA 1
ATOM 742 C C . GLN A 1 90 ? 15.672 -29.125 -13.172 1 93.38 90 GLN A C 1
ATOM 744 O O . GLN A 1 90 ? 16.094 -27.984 -13.07 1 93.38 90 GLN A O 1
ATOM 749 N N . GLU A 1 91 ? 15.469 -29.703 -14.32 1 94.19 91 GLU A N 1
ATOM 750 C CA . GLU A 1 91 ? 15.758 -29 -15.57 1 94.19 91 GLU A CA 1
ATOM 751 C C . GLU A 1 91 ? 14.789 -27.859 -15.789 1 94.19 91 GLU A C 1
ATOM 753 O O . GLU A 1 91 ? 15.188 -26.766 -16.234 1 94.19 91 GLU A O 1
ATOM 758 N N . VAL A 1 92 ? 13.539 -28.141 -15.453 1 95.88 92 VAL A N 1
ATOM 759 C CA . VAL A 1 92 ? 12.516 -27.109 -15.57 1 95.88 92 VAL A CA 1
ATOM 760 C C . VAL A 1 92 ? 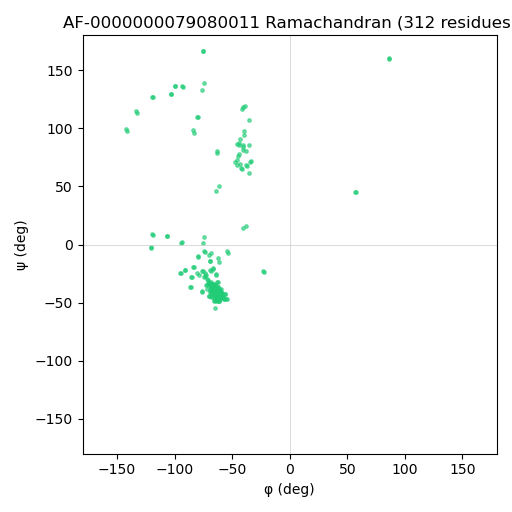12.859 -25.922 -14.664 1 95.88 92 VAL A C 1
ATOM 762 O O . VAL A 1 92 ? 12.766 -24.766 -15.07 1 95.88 92 VAL A O 1
ATOM 765 N N . PHE A 1 93 ? 13.305 -26.234 -13.516 1 96.75 93 PHE A N 1
ATOM 766 C CA . PHE A 1 93 ? 13.703 -25.219 -12.555 1 96.75 93 PHE A CA 1
ATOM 767 C C . PHE A 1 93 ? 14.867 -24.391 -13.086 1 96.75 93 PHE A C 1
ATOM 769 O O . PHE A 1 93 ? 14.82 -23.156 -13.078 1 96.75 93 PHE A O 1
ATOM 776 N N . ASN A 1 94 ? 15.836 -25.062 -13.562 1 95.81 94 ASN A N 1
ATOM 777 C CA . ASN A 1 94 ? 17.016 -24.391 -14.086 1 95.81 94 ASN A CA 1
ATOM 778 C C . ASN A 1 94 ? 16.672 -23.469 -15.258 1 95.81 94 ASN A C 1
ATOM 780 O O . ASN A 1 94 ? 17.188 -22.359 -15.359 1 95.81 94 ASN A O 1
ATOM 784 N N . GLU A 1 95 ? 15.797 -23.906 -16.062 1 96.56 95 GLU A N 1
ATOM 785 C CA . GLU A 1 95 ? 15.336 -23.094 -17.188 1 96.56 95 GLU A CA 1
ATOM 786 C C . GLU A 1 95 ? 14.594 -21.844 -16.688 1 96.56 95 GLU A C 1
ATOM 78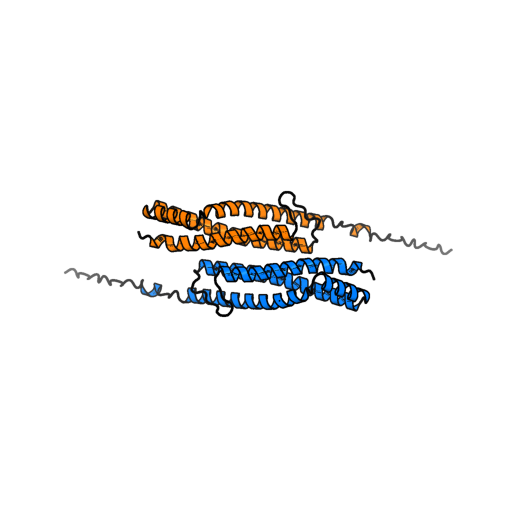8 O O . GLU A 1 95 ? 14.781 -20.75 -17.219 1 96.56 95 GLU A O 1
ATOM 793 N N . TYR A 1 96 ? 13.789 -22.109 -15.656 1 97.25 96 TYR A N 1
ATOM 794 C CA . TYR A 1 96 ? 13.031 -21 -15.102 1 97.25 96 TYR A CA 1
ATOM 795 C C . TYR A 1 96 ? 13.961 -19.922 -14.555 1 97.25 96 TYR A C 1
ATOM 797 O O . TYR A 1 96 ? 13.805 -18.734 -14.859 1 97.25 96 TYR A O 1
ATOM 805 N N . ILE A 1 97 ? 14.953 -20.312 -13.812 1 97.88 97 ILE A N 1
ATOM 806 C CA . ILE A 1 97 ? 15.891 -19.375 -13.188 1 97.88 97 ILE A CA 1
ATOM 807 C C . ILE A 1 97 ? 16.688 -18.641 -14.266 1 97.88 97 ILE A C 1
ATOM 809 O O . ILE A 1 97 ? 16.938 -17.438 -14.156 1 97.88 97 ILE A O 1
ATOM 813 N N . SER A 1 98 ? 17.016 -19.344 -15.312 1 97.62 98 SER A N 1
ATOM 814 C CA . SER A 1 98 ? 17.781 -18.75 -16.406 1 97.62 98 SER A CA 1
ATOM 815 C C . SER A 1 98 ? 16.969 -17.703 -17.141 1 97.62 98 SER A C 1
ATOM 817 O O . SER A 1 98 ? 17.5 -16.641 -17.516 1 97.62 98 SER A O 1
ATOM 819 N N . LYS A 1 99 ? 15.68 -17.938 -17.266 1 97.38 99 LYS A N 1
ATOM 820 C CA . LYS A 1 99 ? 14.828 -17.078 -18.078 1 97.38 99 LYS A CA 1
ATOM 821 C C . LYS A 1 99 ? 14.305 -15.891 -17.266 1 97.38 99 LYS A C 1
ATOM 823 O O . LYS A 1 99 ? 14.18 -14.781 -17.781 1 97.38 99 LYS A O 1
ATOM 828 N N . TYR A 1 100 ? 14.023 -16.156 -15.992 1 96.69 100 TYR A N 1
ATOM 829 C CA . TYR A 1 100 ? 13.25 -15.164 -15.258 1 96.69 100 TYR A CA 1
ATOM 830 C C . TYR A 1 100 ? 14.023 -14.664 -14.047 1 96.69 100 TYR A C 1
ATOM 832 O O . TYR A 1 100 ? 13.57 -13.758 -13.344 1 96.69 100 TYR A O 1
ATOM 840 N N . GLY A 1 101 ? 15.188 -15.18 -13.797 1 96.81 101 GLY A N 1
ATOM 841 C CA . GLY A 1 101 ? 15.961 -14.812 -12.617 1 96.81 101 GLY A CA 1
ATOM 842 C C . GLY A 1 101 ? 15.594 -15.633 -11.391 1 96.81 101 GLY A C 1
ATOM 843 O O . GLY A 1 101 ? 14.531 -16.25 -11.344 1 96.81 101 GLY A O 1
ATOM 844 N N . ASP A 1 102 ? 16.484 -15.633 -10.461 1 97.62 102 ASP A N 1
ATOM 845 C CA . ASP A 1 102 ? 16.281 -16.406 -9.234 1 97.62 102 ASP A CA 1
ATOM 846 C C . ASP A 1 102 ? 15.367 -15.664 -8.258 1 97.62 102 ASP A C 1
ATOM 848 O O . ASP A 1 102 ? 15.781 -14.672 -7.652 1 97.62 102 ASP A O 1
ATOM 852 N N . TYR A 1 103 ? 14.156 -16.203 -8.094 1 98.25 103 TYR A N 1
ATOM 853 C CA . TYR A 1 103 ? 13.164 -15.562 -7.23 1 98.25 103 TYR A CA 1
ATOM 854 C C . TYR A 1 103 ? 13.57 -15.664 -5.766 1 98.25 103 TYR A C 1
ATOM 856 O O . TYR A 1 103 ? 13.023 -14.961 -4.914 1 98.25 103 TYR A O 1
ATOM 864 N N . ARG A 1 104 ? 14.539 -16.516 -5.43 1 98.06 104 ARG A N 1
ATOM 865 C CA . ARG A 1 104 ? 14.977 -16.688 -4.051 1 98.06 104 ARG A CA 1
ATOM 866 C C . ARG A 1 104 ? 15.711 -15.438 -3.553 1 98.06 104 ARG A C 1
ATOM 868 O O . ARG A 1 104 ? 15.75 -15.172 -2.348 1 98.06 104 ARG A O 1
ATOM 875 N N . ASP A 1 105 ? 16.219 -14.664 -4.469 1 97.62 105 ASP A N 1
ATOM 876 C CA . ASP A 1 105 ? 16.781 -13.359 -4.121 1 97.62 105 ASP A CA 1
ATOM 877 C C . ASP A 1 105 ? 15.711 -12.445 -3.525 1 97.62 105 ASP A C 1
ATOM 879 O O . ASP A 1 105 ? 15.969 -11.727 -2.561 1 97.62 105 ASP A O 1
ATOM 883 N N . SER A 1 106 ? 14.516 -12.508 -4.113 1 97.56 106 SER A N 1
ATOM 884 C CA . SER A 1 106 ? 13.406 -11.711 -3.604 1 97.56 106 SER A CA 1
ATOM 885 C C . SER A 1 106 ? 12.977 -12.188 -2.223 1 97.56 106 SER A C 1
ATOM 887 O O . SER A 1 106 ? 12.586 -11.383 -1.373 1 97.56 106 SER A O 1
ATOM 889 N N . ILE A 1 107 ? 13.086 -13.445 -2.01 1 97.94 107 ILE A N 1
ATOM 890 C CA . ILE A 1 107 ? 12.758 -14.008 -0.705 1 97.94 107 ILE A CA 1
ATOM 891 C C . ILE A 1 107 ? 13.734 -13.484 0.344 1 97.94 107 ILE A C 1
ATOM 893 O O . ILE A 1 107 ? 13.312 -12.969 1.387 1 97.94 107 ILE A O 1
ATOM 897 N N . SER A 1 108 ? 14.992 -13.531 -0.01 1 97.69 108 SER A N 1
ATOM 898 C CA . SER A 1 108 ? 16.031 -13.094 0.915 1 97.69 108 SER A CA 1
ATOM 899 C C . SER A 1 108 ? 15.922 -11.602 1.202 1 97.69 108 SER A C 1
ATOM 901 O O . SER A 1 108 ? 16.031 -11.172 2.354 1 97.69 108 SER A O 1
ATOM 903 N N . THR A 1 109 ? 15.648 -10.828 0.215 1 97.62 109 THR A N 1
ATOM 904 C CA . THR A 1 109 ? 15.492 -9.391 0.373 1 97.62 109 THR A CA 1
ATOM 905 C C . THR A 1 109 ? 14.281 -9.07 1.248 1 97.62 109 THR A C 1
ATOM 907 O O . THR A 1 109 ? 14.328 -8.141 2.061 1 97.62 109 THR A O 1
ATOM 910 N N . SER A 1 110 ? 13.258 -9.852 1.095 1 98 110 SER A N 1
ATOM 911 C CA . SER A 1 110 ? 12.031 -9.617 1.847 1 98 110 SER A CA 1
ATOM 912 C C . SER A 1 110 ? 12.242 -9.836 3.34 1 98 110 SER A C 1
ATOM 914 O O . SER A 1 110 ? 11.656 -9.133 4.168 1 98 110 SER A O 1
ATOM 916 N N . VAL A 1 111 ? 13.102 -10.773 3.668 1 97.81 111 VAL A N 1
ATOM 917 C CA . VAL A 1 111 ? 13.406 -11.023 5.074 1 97.81 111 VAL A CA 1
ATOM 918 C C . VAL A 1 111 ? 14.031 -9.773 5.691 1 97.81 111 VAL A C 1
ATOM 920 O O . VAL A 1 111 ? 13.609 -9.328 6.762 1 97.81 111 VAL A O 1
ATOM 923 N N . LEU A 1 112 ? 14.938 -9.18 4.977 1 96.62 112 LEU A N 1
ATOM 924 C CA . LEU A 1 112 ? 15.609 -7.973 5.449 1 96.62 112 LEU A CA 1
ATOM 925 C C . LEU A 1 112 ? 14.633 -6.809 5.559 1 96.62 112 LEU A C 1
ATOM 927 O O . LEU A 1 112 ? 14.68 -6.039 6.523 1 96.62 112 LEU A O 1
ATOM 931 N N . GLN A 1 113 ? 13.766 -6.699 4.637 1 97 113 GLN A N 1
ATOM 932 C CA . GLN A 1 113 ? 12.781 -5.621 4.641 1 97 113 GLN A CA 1
ATOM 933 C C . GLN A 1 113 ? 11.805 -5.777 5.805 1 97 113 GLN A C 1
ATOM 935 O O . GLN A 1 113 ? 11.43 -4.793 6.441 1 97 113 GLN A O 1
ATOM 940 N N . LEU A 1 114 ? 11.453 -6.977 6.059 1 98.12 114 LEU A N 1
ATOM 941 C CA . LEU A 1 114 ? 10.555 -7.238 7.18 1 98.12 114 LEU A CA 1
ATOM 942 C C . LEU A 1 114 ? 11.219 -6.867 8.5 1 98.12 114 LEU A C 1
ATOM 944 O O . LEU A 1 114 ? 10.586 -6.262 9.367 1 98.12 114 LEU A O 1
ATOM 948 N N . GLU A 1 115 ? 12.477 -7.176 8.594 1 97.06 115 GLU A N 1
ATOM 949 C CA . GLU A 1 115 ? 13.227 -6.789 9.781 1 97.06 115 GLU A CA 1
ATOM 950 C C . GLU A 1 115 ? 13.281 -5.27 9.93 1 97.06 115 GLU A C 1
ATOM 952 O O . GLU A 1 115 ? 13.102 -4.738 11.023 1 97.06 115 GLU A O 1
ATOM 957 N N . THR A 1 116 ? 13.484 -4.621 8.867 1 96.12 116 THR A N 1
ATOM 958 C CA . THR A 1 116 ? 13.516 -3.164 8.852 1 96.12 116 THR A CA 1
ATOM 959 C C . THR A 1 116 ? 12.172 -2.59 9.289 1 96.12 116 THR A C 1
ATOM 961 O O . THR A 1 116 ? 12.117 -1.678 10.117 1 96.12 116 THR A O 1
ATOM 964 N N . LEU A 1 117 ? 11.125 -3.137 8.781 1 97.75 117 LEU A N 1
ATOM 965 C CA . LEU A 1 117 ? 9.789 -2.656 9.102 1 97.75 117 LEU A CA 1
ATOM 966 C C . LEU A 1 117 ? 9.461 -2.902 10.57 1 97.75 117 LEU A C 1
ATOM 968 O O . LEU A 1 117 ? 8.812 -2.074 11.219 1 97.75 117 LEU A O 1
ATOM 972 N N . ASP A 1 118 ? 9.93 -3.994 11.07 1 97.81 118 ASP A N 1
ATOM 973 C CA . ASP A 1 118 ? 9.727 -4.285 12.484 1 97.81 118 ASP A CA 1
ATOM 974 C C . ASP A 1 118 ? 10.461 -3.281 13.367 1 97.81 118 ASP A C 1
ATOM 976 O O . ASP A 1 118 ? 9.906 -2.77 14.336 1 97.81 118 ASP A O 1
ATOM 980 N N . THR A 1 119 ? 11.633 -2.994 12.984 1 97.25 119 THR A N 1
ATOM 981 C CA . THR A 1 119 ? 12.43 -2.016 13.719 1 97.25 119 THR A CA 1
ATOM 982 C C . THR A 1 119 ? 11.781 -0.634 13.648 1 97.25 119 THR A C 1
ATOM 984 O O . THR A 1 119 ? 11.688 0.063 14.664 1 97.25 119 THR A O 1
ATOM 987 N N . LEU A 1 120 ? 11.359 -0.269 12.492 1 97.38 120 LEU A N 1
ATOM 988 C CA . LEU A 1 120 ? 10.703 1.019 12.289 1 97.38 120 LEU A CA 1
ATOM 989 C C . LEU A 1 120 ? 9.43 1.12 13.125 1 97.38 120 LEU A C 1
ATOM 991 O O . LEU A 1 120 ? 9.195 2.133 13.789 1 97.38 120 LEU A O 1
ATOM 995 N N . LEU A 1 121 ? 8.664 0.076 13.07 1 97.56 121 LEU A N 1
ATOM 996 C CA . LEU A 1 121 ? 7.402 0.068 13.805 1 97.56 121 LEU A CA 1
ATOM 997 C C . LEU A 1 121 ? 7.645 0.231 15.305 1 97.56 121 LEU A C 1
ATOM 999 O O . LEU A 1 121 ? 6.984 1.044 15.953 1 97.56 121 LEU A O 1
ATOM 1003 N N . ASN A 1 122 ? 8.609 -0.461 15.773 1 97.06 122 ASN A N 1
ATOM 1004 C CA . ASN A 1 122 ? 8.969 -0.357 17.188 1 97.06 122 ASN A CA 1
ATOM 1005 C C . ASN A 1 122 ? 9.438 1.05 17.547 1 97.06 122 ASN A C 1
ATOM 1007 O O . ASN A 1 122 ? 9.062 1.585 18.594 1 97.06 122 ASN A O 1
ATOM 1011 N N . SER A 1 123 ? 10.172 1.593 16.688 1 97.06 123 SER A N 1
ATOM 1012 C CA . SER A 1 123 ? 10.703 2.93 16.938 1 97.06 123 SER A CA 1
ATOM 1013 C C . SER A 1 123 ? 9.594 3.977 16.906 1 97.06 123 SER A C 1
ATOM 1015 O O . SER A 1 123 ? 9.586 4.906 17.719 1 97.06 123 SER A O 1
ATOM 1017 N N . VAL A 1 124 ? 8.68 3.822 16.016 1 97 124 VAL A N 1
ATOM 1018 C CA . VAL A 1 124 ? 7.547 4.734 15.914 1 97 124 VAL A CA 1
ATOM 1019 C C . VAL A 1 124 ? 6.68 4.629 17.172 1 97 124 VAL A C 1
ATOM 1021 O O . VAL A 1 124 ? 6.254 5.645 17.719 1 97 124 VAL A O 1
ATOM 1024 N N . ASP A 1 125 ? 6.469 3.445 17.625 1 95.62 125 ASP A N 1
ATOM 1025 C CA . ASP A 1 125 ? 5.668 3.219 18.828 1 95.62 125 ASP A CA 1
ATOM 1026 C C . ASP A 1 125 ? 6.332 3.838 20.062 1 95.62 125 ASP A C 1
ATOM 1028 O O . ASP A 1 125 ? 5.66 4.453 20.891 1 95.62 125 ASP A O 1
ATOM 1032 N N . GLN A 1 126 ? 7.594 3.744 20.094 1 95 126 GLN A N 1
ATOM 1033 C CA . GLN A 1 126 ? 8.328 4.34 21.188 1 95 126 GLN A CA 1
ATOM 1034 C C . GLN A 1 126 ? 8.242 5.863 21.156 1 95 126 GLN A C 1
ATOM 1036 O O . GLN A 1 126 ? 8.078 6.5 22.203 1 95 126 GLN A O 1
ATOM 1041 N N . GLU A 1 127 ? 8.336 6.332 19.969 1 95.25 127 GLU A N 1
ATOM 1042 C CA . GLU A 1 127 ? 8.211 7.781 19.828 1 95.25 127 GLU A CA 1
ATOM 1043 C C . GLU A 1 127 ? 6.824 8.266 20.25 1 95.25 127 GLU A C 1
ATOM 1045 O O . GLU A 1 127 ? 6.695 9.297 20.906 1 95.25 127 GLU A O 1
ATOM 1050 N N . TYR A 1 128 ? 5.824 7.551 19.891 1 91.19 128 TYR A N 1
ATOM 1051 C CA . TYR A 1 128 ? 4.449 7.891 20.25 1 91.19 128 TYR A CA 1
ATOM 1052 C C . TYR A 1 128 ? 4.254 7.871 21.766 1 91.19 128 TYR A C 1
ATOM 1054 O O . TYR A 1 128 ? 3.635 8.773 22.328 1 91.19 128 TYR A O 1
ATOM 1062 N N . VAL A 1 129 ? 4.82 6.91 22.406 1 90.62 129 VAL A N 1
ATOM 1063 C CA . VAL A 1 129 ? 4.734 6.785 23.859 1 90.62 129 VAL A CA 1
ATOM 1064 C C . VAL A 1 129 ? 5.461 7.949 24.531 1 90.62 129 VAL A C 1
ATOM 1066 O O . VAL A 1 129 ? 4.934 8.57 25.453 1 90.62 129 VAL A O 1
ATOM 1069 N N . LYS A 1 130 ? 6.59 8.32 24.047 1 90.44 130 LYS A N 1
ATOM 1070 C CA . LYS A 1 130 ? 7.387 9.422 24.578 1 90.44 130 LYS A CA 1
ATOM 1071 C C . LYS A 1 130 ? 6.625 10.734 24.5 1 90.44 130 LYS A C 1
ATOM 1073 O O . LYS A 1 130 ? 6.652 11.531 25.453 1 90.44 130 LYS A O 1
ATOM 1078 N N . ARG A 1 131 ? 5.914 10.984 23.469 1 90 131 ARG A N 1
ATOM 1079 C CA . ARG A 1 131 ? 5.168 12.227 23.266 1 90 131 ARG A CA 1
ATOM 1080 C C . ARG A 1 131 ? 3.951 12.289 24.172 1 90 131 ARG A C 1
ATOM 1082 O O . ARG A 1 131 ? 3.535 13.367 24.594 1 90 131 ARG A O 1
ATOM 1089 N N . ASN A 1 132 ? 3.369 11.18 24.391 1 80.94 132 ASN A N 1
ATOM 1090 C CA . ASN A 1 132 ? 2.143 11.164 25.172 1 80.94 132 ASN A CA 1
ATOM 1091 C C . ASN A 1 132 ? 2.439 10.969 26.656 1 80.94 132 ASN A C 1
ATOM 1093 O O . ASN A 1 132 ? 1.573 11.211 27.516 1 80.94 132 ASN A O 1
ATOM 1097 N N . MET A 1 133 ? 3.51 10.453 27.047 1 74.25 133 MET A N 1
ATOM 1098 C CA . MET A 1 133 ? 3.936 10.445 28.453 1 74.25 133 MET A CA 1
ATOM 1099 C C . MET A 1 133 ? 4.465 11.812 28.859 1 74.25 133 MET A C 1
ATOM 1101 O O . MET A 1 133 ? 4.328 12.211 30.016 1 74.25 133 MET A O 1
ATOM 1105 N N . GLN A 1 134 ? 5.211 12.578 28.109 1 60.91 134 GLN A N 1
ATOM 1106 C CA . GLN A 1 134 ? 5.762 13.891 28.438 1 60.91 134 GLN A CA 1
ATOM 1107 C C . GLN A 1 134 ? 4.66 14.945 28.5 1 60.91 134 GLN A C 1
ATOM 1109 O O . GLN A 1 134 ? 4.914 16.094 28.891 1 60.91 134 GLN A O 1
ATOM 1114 N N . VAL A 1 135 ? 3.445 14.75 28.125 1 52.62 135 VAL A N 1
ATOM 1115 C CA . VAL A 1 135 ? 2.434 15.734 28.484 1 52.62 135 VAL A CA 1
ATOM 1116 C C . VAL A 1 135 ? 2.295 15.797 30.016 1 52.62 135 VAL A C 1
ATOM 1118 O O . VAL A 1 135 ? 1.882 14.82 30.641 1 52.62 135 VAL A O 1
ATOM 1121 N N . PRO A 1 136 ? 3.146 16.469 30.672 1 49.16 136 PRO A N 1
ATOM 1122 C CA . PRO A 1 136 ? 3.053 16.656 32.125 1 49.16 136 PRO A CA 1
ATOM 1123 C C . PRO A 1 136 ? 1.623 16.922 32.594 1 49.16 136 PRO A C 1
ATOM 1125 O O . PRO A 1 136 ? 0.834 17.531 31.875 1 49.16 136 PRO A O 1
ATOM 1128 N N . SER A 1 137 ? 1.074 16.016 33.406 1 45.53 137 SER A N 1
ATOM 1129 C CA . SER A 1 137 ? -0.082 16.328 34.25 1 45.53 137 SER A CA 1
ATOM 1130 C C . SER A 1 137 ? 0.012 17.734 34.812 1 45.53 137 SER A C 1
ATOM 1132 O O . SER A 1 137 ? -0.161 17.938 36.031 1 45.53 137 SER A O 1
ATOM 1134 N N . ASP A 1 138 ? 0.818 18.5 34.281 1 44.38 138 ASP A N 1
ATOM 1135 C CA . ASP A 1 138 ? 0.859 19.828 34.906 1 44.38 138 ASP A CA 1
ATOM 1136 C C . ASP A 1 138 ? -0.534 20.453 34.969 1 44.38 138 ASP A C 1
ATOM 1138 O O . ASP A 1 138 ? -0.683 21.625 35.312 1 44.38 138 ASP A O 1
ATOM 1142 N N . ILE A 1 139 ? -1.551 19.781 34.312 1 44.22 139 ILE A N 1
ATOM 1143 C CA . ILE A 1 139 ? -2.867 20.344 34.625 1 44.22 139 ILE A CA 1
ATOM 1144 C C . ILE A 1 139 ? -3.162 20.203 36.125 1 44.22 139 ILE A C 1
ATOM 1146 O O . ILE A 1 139 ? -4.234 20.594 36.562 1 44.22 139 ILE A O 1
ATOM 1150 N N . SER A 1 140 ? -2.344 19.438 36.781 1 42.22 140 SER A N 1
ATOM 1151 C CA . SER A 1 140 ? -2.688 19.375 38.219 1 42.22 140 SER A CA 1
ATOM 1152 C C . SER A 1 140 ? -2.439 20.703 38.906 1 42.22 140 SER A C 1
ATOM 1154 O O . SER A 1 140 ? -2.906 20.922 40.031 1 42.22 140 SER A O 1
ATOM 1156 N N . ASP A 1 141 ? -1.396 21.438 38.406 1 41.16 141 ASP A N 1
ATOM 1157 C CA . ASP A 1 141 ? -1.033 22.562 39.281 1 41.16 141 ASP A CA 1
ATOM 1158 C C . ASP A 1 141 ? -1.991 23.734 39.062 1 41.16 141 ASP A C 1
ATOM 1160 O O . ASP A 1 141 ? -1.913 24.734 39.812 1 41.16 141 ASP A O 1
ATOM 1164 N N . ALA A 1 142 ? -2.613 23.797 37.844 1 40.31 142 ALA A N 1
ATOM 1165 C CA . ALA A 1 142 ? -3.254 25.109 37.719 1 40.31 142 ALA A CA 1
ATOM 1166 C C . ALA A 1 142 ? -4.465 25.219 38.625 1 40.31 142 ALA A C 1
ATOM 1168 O O . ALA A 1 142 ? -5.027 26.297 38.812 1 40.31 142 ALA A O 1
ATOM 1169 N N . THR A 1 143 ? -5.148 24.031 38.656 1 38.09 143 THR A N 1
ATOM 1170 C CA . THR A 1 143 ? -6.445 24.344 39.25 1 38.09 143 THR A CA 1
ATOM 1171 C C . THR A 1 143 ? -6.32 24.547 40.75 1 38.09 143 THR A C 1
ATOM 1173 O O . THR A 1 143 ? -7.324 24.578 41.469 1 38.09 143 THR A O 1
ATOM 1176 N N . SER A 1 144 ? -5.078 24.438 41.219 1 34.16 144 SER A N 1
ATOM 1177 C CA . SER A 1 144 ? -5.242 24.719 42.656 1 34.16 144 SER A CA 1
ATOM 1178 C C . SER A 1 144 ? -5.719 26.156 42.875 1 34.16 144 SER A C 1
ATOM 1180 O O . SER A 1 144 ? -4.922 27.094 42.844 1 34.16 144 SER A O 1
ATOM 1182 N N . LEU A 1 145 ? -6.707 26.625 42.125 1 32.03 145 LEU A N 1
ATOM 1183 C CA . LEU A 1 145 ? -7.297 27.906 42.5 1 32.03 145 LEU A CA 1
ATOM 1184 C C . LEU A 1 145 ? -7.395 28 44.031 1 32.03 145 LEU A C 1
ATOM 1186 O O . LEU A 1 145 ? -7.715 27.031 44.719 1 32.03 145 LEU A O 1
ATOM 1190 N N . ASP A 1 146 ? -6.719 29.016 44.656 1 33.34 146 ASP A N 1
ATOM 1191 C CA . ASP A 1 146 ? -6.656 29.578 46 1 33.34 146 ASP A CA 1
ATOM 1192 C C . ASP A 1 146 ? -8.039 29.641 46.625 1 33.34 146 ASP A C 1
ATOM 1194 O O . ASP A 1 146 ? -8.961 30.234 46.062 1 33.34 146 ASP A O 1
ATOM 1198 N N . ASP A 1 147 ? -8.555 28.547 47.25 1 33.59 147 ASP A N 1
ATOM 1199 C CA . ASP A 1 147 ? -9.688 28.594 48.156 1 33.59 147 ASP A CA 1
ATOM 1200 C C . ASP A 1 147 ? -9.656 29.859 49 1 33.59 147 ASP A C 1
ATOM 1202 O O . ASP A 1 147 ? -8.789 30.016 49.875 1 33.59 147 ASP A O 1
ATOM 1206 N N . TYR A 1 148 ? -9.844 31.047 48.375 1 31.81 148 TYR A N 1
ATOM 1207 C CA . TYR A 1 148 ? -10.086 32.25 49.156 1 31.81 148 TYR A CA 1
ATOM 1208 C C . TYR A 1 148 ? -11.016 31.984 50.344 1 31.81 148 TYR A C 1
ATOM 1210 O O . TYR A 1 148 ? -12.148 31.531 50.156 1 31.81 148 TYR A O 1
ATOM 1218 N N . GLY A 1 149 ? -10.477 31.453 51.469 1 31.55 149 GLY A N 1
ATOM 1219 C CA . GLY A 1 149 ? -11.055 31.406 52.812 1 3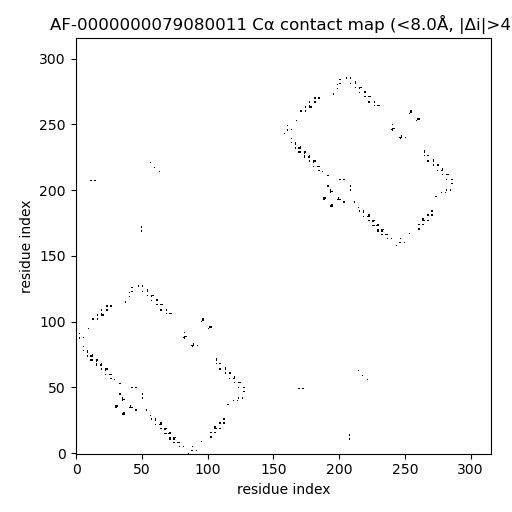1.55 149 GLY A CA 1
ATOM 1220 C C . GLY A 1 149 ? -11.867 32.625 53.156 1 31.55 149 GLY A C 1
ATOM 1221 O O . GLY A 1 149 ? -11.312 33.719 53.375 1 31.55 149 GLY A O 1
ATOM 1222 N N . ASN A 1 150 ? -12.969 32.938 52.438 1 30.25 150 ASN A N 1
ATOM 1223 C CA . ASN A 1 150 ? -13.914 33.938 52.875 1 30.25 150 ASN A CA 1
ATOM 1224 C C . ASN A 1 150 ? -14.219 33.781 54.375 1 30.25 150 ASN A C 1
ATOM 1226 O O . ASN A 1 150 ? -14.758 32.781 54.812 1 30.25 150 ASN A O 1
ATOM 1230 N N . GLU A 1 151 ? -13.273 34.25 55.219 1 31.14 151 GLU A N 1
ATOM 1231 C CA . GLU A 1 151 ? -13.516 34.469 56.656 1 31.14 151 GLU A CA 1
ATOM 1232 C C . GLU A 1 151 ? -14.82 35.219 56.875 1 31.14 151 GLU A C 1
ATOM 1234 O O . GLU A 1 151 ? -14.945 36.375 56.469 1 31.14 151 GLU A O 1
ATOM 1239 N N . TRP A 1 152 ? -15.961 34.594 56.656 1 32.06 152 TRP A N 1
ATOM 1240 C CA . TRP A 1 152 ? -17.219 35.125 57.156 1 32.06 152 TRP A CA 1
ATOM 1241 C C . TRP A 1 152 ? -17.094 35.594 58.594 1 32.06 152 TRP A C 1
ATOM 1243 O O . TRP A 1 152 ? -16.797 34.781 59.469 1 32.06 152 TRP A O 1
ATOM 1253 N N . THR A 1 153 ? -16.469 36.75 58.812 1 31.39 153 THR A N 1
ATOM 1254 C CA . THR A 1 153 ? -16.469 37.438 60.094 1 31.39 153 THR A CA 1
ATOM 1255 C C . THR A 1 153 ? -17.875 37.469 60.688 1 31.39 153 THR A C 1
ATOM 1257 O O . THR A 1 153 ? -18.812 37.938 60.062 1 31.39 153 THR A O 1
ATOM 1260 N N . SER A 1 154 ? -18.188 36.406 61.406 1 32.88 154 SER A N 1
ATOM 1261 C CA . SER A 1 154 ? -19.344 36.344 62.312 1 32.88 154 SER A CA 1
ATOM 1262 C C . SER A 1 154 ? -19.484 37.656 63.094 1 32.88 154 SER A C 1
ATOM 1264 O O . SER A 1 154 ? -18.672 37.938 63.969 1 32.88 154 SER A O 1
ATOM 1266 N N . MET A 1 155 ? -19.766 38.719 62.406 1 30.73 155 MET A N 1
ATOM 1267 C CA . MET A 1 155 ? -20.094 39.906 63.156 1 30.73 155 MET A CA 1
ATOM 1268 C C . MET A 1 155 ? -21.047 39.594 64.312 1 30.73 155 MET A C 1
ATOM 1270 O O . MET A 1 155 ? -22.156 39.125 64.125 1 30.73 155 MET A O 1
ATOM 1274 N N . LYS A 1 156 ? -20.422 39.219 65.5 1 32.47 156 LYS A N 1
ATOM 1275 C CA . LYS A 1 156 ? -21.062 39.219 66.812 1 32.47 156 LYS A CA 1
ATOM 1276 C C . LYS A 1 156 ? -21.891 40.469 67 1 32.47 156 LYS A C 1
ATOM 1278 O O . LYS A 1 156 ? -21.391 41.562 66.938 1 32.47 156 LYS A O 1
ATOM 1283 N N . GLY A 1 157 ? -23.172 40.375 66.625 1 30.14 157 GLY A N 1
ATOM 1284 C CA . GLY A 1 157 ? -24.188 41.312 67.125 1 30.14 157 GLY A CA 1
ATOM 1285 C C . GLY A 1 157 ? -24.016 41.656 68.625 1 30.14 157 GLY A C 1
ATOM 1286 O O . GLY A 1 157 ? -23.859 40.781 69.438 1 30.14 157 GLY A O 1
ATOM 1287 N N . SER A 1 158 ? -23.312 42.781 68.875 1 26.16 158 SER A N 1
ATOM 1288 C CA . SER A 1 158 ? -23.781 43.438 70.062 1 26.16 158 SER A CA 1
ATOM 1289 C C . SER A 1 158 ? -25.266 43.781 70 1 26.16 158 SER A C 1
ATOM 1291 O O . SER A 1 158 ? -25.766 44.125 68.938 1 26.16 158 SER A O 1
ATOM 1293 N N . MET B 1 1 ? -5.504 38.188 15.211 1 35.5 1 MET B N 1
ATOM 1294 C CA . MET B 1 1 ? -5.578 36.719 15.359 1 35.5 1 MET B CA 1
ATOM 1295 C C . MET B 1 1 ? -4.637 36.031 14.383 1 35.5 1 MET B C 1
ATOM 1297 O O . MET B 1 1 ? -4.816 36.125 13.164 1 35.5 1 MET B O 1
ATOM 1301 N N . SER B 1 2 ? -3.33 35.812 14.555 1 42 2 SER B N 1
ATOM 1302 C CA . SER B 1 2 ? -2.049 35.906 13.859 1 42 2 SER B CA 1
ATOM 1303 C C . SER B 1 2 ? -1.902 34.781 12.82 1 42 2 SER B C 1
ATOM 1305 O O . SER B 1 2 ? -2.561 33.75 12.914 1 42 2 SER B O 1
ATOM 1307 N N . SER B 1 3 ? -1.375 35.031 11.609 1 49.62 3 SER B N 1
ATOM 1308 C CA . SER B 1 3 ? -0.85 34.281 10.461 1 49.62 3 SER B CA 1
ATOM 1309 C C . SER B 1 3 ? -0.389 32.906 10.859 1 49.62 3 SER B C 1
ATOM 1311 O O . SER B 1 3 ? -0.214 32.031 10 1 49.62 3 SER B O 1
ATOM 1313 N N . ASN B 1 4 ? -0.059 32.719 12.164 1 56.16 4 ASN B N 1
ATOM 1314 C CA . ASN B 1 4 ? 0.48 31.562 12.875 1 56.16 4 ASN B CA 1
ATOM 1315 C C . ASN B 1 4 ? -0.581 30.484 13.078 1 56.16 4 ASN B C 1
ATOM 1317 O O . ASN B 1 4 ? -0.259 29.344 13.445 1 56.16 4 ASN B O 1
ATOM 1321 N N . ASP B 1 5 ? -1.976 30.828 12.648 1 75.81 5 ASP B N 1
ATOM 1322 C CA . ASP B 1 5 ? -3.057 29.953 13.078 1 75.81 5 ASP B CA 1
ATOM 1323 C C . ASP B 1 5 ? -3.221 28.781 12.125 1 75.81 5 ASP B C 1
ATOM 1325 O O . ASP B 1 5 ? -3.506 27.656 12.555 1 75.81 5 ASP B O 1
ATOM 1329 N N . SER B 1 6 ? -2.779 29.109 10.719 1 92 6 SER B N 1
ATOM 1330 C CA . SER B 1 6 ? -3.072 28.016 9.797 1 92 6 SER B CA 1
ATOM 1331 C C . SER B 1 6 ? -1.802 27.281 9.398 1 92 6 SER B C 1
ATOM 1333 O O . SER B 1 6 ? -1.829 26.422 8.508 1 92 6 SER B O 1
ATOM 1335 N N . TYR B 1 7 ? -0.713 27.672 10.086 1 91.44 7 TYR B N 1
ATOM 1336 C CA . TYR B 1 7 ? 0.554 27.047 9.719 1 91.44 7 TYR B CA 1
ATOM 1337 C C . TYR B 1 7 ? 0.461 25.531 9.789 1 91.44 7 TYR B C 1
ATOM 1339 O O . TYR B 1 7 ? 0.838 24.828 8.844 1 91.44 7 TYR B O 1
ATOM 1347 N N . GLN B 1 8 ? -0.094 25 10.859 1 91.5 8 GLN B N 1
ATOM 1348 C CA . GLN B 1 8 ? -0.208 23.547 11.047 1 91.5 8 GLN B CA 1
ATOM 1349 C C . GLN B 1 8 ? -1.157 22.938 10.023 1 91.5 8 GLN B C 1
ATOM 1351 O O . GLN B 1 8 ? -0.902 21.844 9.508 1 91.5 8 GLN B O 1
ATOM 1356 N N . ILE B 1 9 ? -2.172 23.641 9.734 1 95.81 9 ILE B N 1
ATOM 1357 C CA . ILE B 1 9 ? -3.141 23.188 8.742 1 95.81 9 ILE B CA 1
ATOM 1358 C C . ILE B 1 9 ? -2.465 23.047 7.383 1 95.81 9 ILE B C 1
ATOM 1360 O O . ILE B 1 9 ? -2.584 22.016 6.723 1 95.81 9 ILE B O 1
ATOM 1364 N N . ARG B 1 10 ? -1.673 24.031 7.008 1 95.75 10 ARG B N 1
ATOM 1365 C CA . ARG B 1 10 ? -1.01 24.047 5.711 1 95.75 10 ARG B CA 1
ATOM 1366 C C . ARG B 1 10 ? 0.015 22.922 5.598 1 95.75 10 ARG B C 1
ATOM 1368 O O . ARG B 1 10 ? 0.088 22.25 4.574 1 95.75 10 ARG B O 1
ATOM 1375 N N . ARG B 1 11 ? 0.664 22.75 6.617 1 93.5 11 ARG B N 1
ATOM 1376 C CA . ARG B 1 11 ? 1.673 21.703 6.637 1 93.5 11 ARG B CA 1
ATOM 1377 C C . ARG B 1 11 ? 1.032 20.328 6.469 1 93.5 11 ARG B C 1
ATOM 1379 O O . ARG B 1 11 ? 1.488 19.516 5.66 1 93.5 11 ARG B O 1
ATOM 1386 N N . GLN B 1 12 ? -0.021 20.062 7.18 1 94.44 12 GLN B N 1
ATOM 1387 C CA . GLN B 1 12 ? -0.701 18.766 7.117 1 94.44 12 GLN B CA 1
ATOM 1388 C C . GLN B 1 12 ? -1.355 18.562 5.754 1 94.44 12 GLN B C 1
ATOM 1390 O O . GLN B 1 12 ? -1.325 17.453 5.211 1 94.44 12 GLN B O 1
ATOM 1395 N N . ILE B 1 13 ? -1.887 19.609 5.27 1 97.25 13 ILE B N 1
ATOM 1396 C CA . ILE B 1 13 ? -2.494 19.516 3.945 1 97.25 13 ILE B CA 1
ATOM 1397 C C . ILE B 1 13 ? -1.436 19.141 2.916 1 97.25 13 ILE B C 1
ATOM 1399 O O . ILE B 1 13 ? -1.678 18.281 2.061 1 97.25 13 ILE B O 1
ATOM 1403 N N . GLY B 1 14 ? -0.294 19.828 3.021 1 96.19 14 GLY B N 1
ATOM 1404 C CA . GLY B 1 14 ? 0.781 19.469 2.109 1 96.19 14 GLY B CA 1
ATOM 1405 C C . GLY B 1 14 ? 1.169 18 2.189 1 96.19 14 GLY B C 1
ATOM 1406 O O . GLY B 1 14 ? 1.349 17.344 1.162 1 96.19 14 GLY B O 1
ATOM 1407 N N . PHE B 1 15 ? 1.243 17.5 3.336 1 94.44 15 PHE B N 1
ATOM 1408 C CA . PHE B 1 15 ? 1.596 16.109 3.58 1 94.44 15 PHE B CA 1
ATOM 1409 C C . PHE B 1 15 ? 0.525 15.18 3.031 1 94.44 15 PHE B C 1
ATOM 1411 O O . PHE B 1 15 ? 0.833 14.234 2.305 1 94.44 15 PHE B O 1
ATOM 1418 N N . LEU B 1 16 ? -0.703 15.43 3.312 1 96.38 16 LEU B N 1
ATOM 1419 C CA . LEU B 1 16 ? -1.812 14.562 2.93 1 96.38 16 LEU B CA 1
ATOM 1420 C C . LEU B 1 16 ? -2.041 14.609 1.422 1 96.38 16 LEU B C 1
ATOM 1422 O O . LEU B 1 16 ? -2.43 13.602 0.817 1 96.38 16 LEU B O 1
ATOM 1426 N N . LYS B 1 17 ? -1.801 15.773 0.891 1 97.31 17 LYS B N 1
ATOM 1427 C CA . LYS B 1 17 ? -1.887 15.891 -0.562 1 97.31 17 LYS B CA 1
ATOM 1428 C C . LYS B 1 17 ? -0.929 14.922 -1.248 1 97.31 17 LYS B C 1
ATOM 1430 O O . LYS B 1 17 ? -1.321 14.195 -2.168 1 97.31 17 LYS B O 1
ATOM 1435 N N . LYS B 1 18 ? 0.254 14.852 -0.792 1 94.44 18 LYS B N 1
ATOM 1436 C CA . LYS B 1 18 ? 1.251 13.938 -1.345 1 94.44 18 LYS B CA 1
ATOM 1437 C C . LYS B 1 18 ? 0.848 12.484 -1.126 1 94.44 18 LYS B C 1
ATOM 1439 O O . LYS B 1 18 ? 1.028 11.648 -2.012 1 94.44 18 LYS B O 1
ATOM 1444 N N . GLN B 1 19 ? 0.311 12.234 -0 1 94.44 19 GLN B N 1
ATOM 1445 C CA . GLN B 1 19 ? -0.138 10.883 0.3 1 94.44 19 GLN B CA 1
ATOM 1446 C C . GLN B 1 19 ? -1.245 10.445 -0.655 1 94.44 19 GLN B C 1
ATOM 1448 O O . GLN B 1 19 ? -1.204 9.336 -1.196 1 94.44 19 GLN B O 1
ATOM 1453 N N . LEU B 1 20 ? -2.146 11.352 -0.86 1 97.38 20 LEU B N 1
ATOM 1454 C CA . LEU B 1 20 ? -3.246 11.039 -1.768 1 97.38 20 LEU B CA 1
ATOM 1455 C C . LEU B 1 20 ? -2.725 10.734 -3.168 1 97.38 20 LEU B C 1
ATOM 1457 O O . LEU B 1 20 ? -3.182 9.789 -3.816 1 97.38 20 LEU B O 1
ATOM 1461 N N . GLN B 1 21 ? -1.79 11.469 -3.594 1 95.38 21 GLN B N 1
ATOM 1462 C CA . GLN B 1 21 ? -1.201 11.258 -4.91 1 95.38 21 GLN B CA 1
ATOM 1463 C C . GLN B 1 21 ? -0.495 9.906 -4.992 1 95.38 21 GLN B C 1
ATOM 1465 O O . GLN B 1 21 ? -0.627 9.188 -5.984 1 95.38 21 GLN B O 1
ATOM 1470 N N . ARG B 1 22 ? 0.106 9.555 -3.984 1 93.44 22 ARG B N 1
ATOM 1471 C CA . ARG B 1 22 ? 0.807 8.273 -3.939 1 93.44 22 ARG B CA 1
ATOM 1472 C C . ARG B 1 22 ? -0.177 7.109 -3.969 1 93.44 22 ARG B C 1
ATOM 1474 O O . ARG B 1 22 ? 0.036 6.129 -4.684 1 93.44 22 ARG B O 1
ATOM 1481 N N . TYR B 1 23 ? -1.168 7.254 -3.189 1 94.5 23 TYR B N 1
ATOM 1482 C CA . TYR B 1 23 ? -2.168 6.191 -3.188 1 94.5 23 TYR B CA 1
ATOM 1483 C C . TYR B 1 23 ? -2.838 6.074 -4.551 1 94.5 23 TYR B C 1
ATOM 1485 O O . TYR B 1 23 ? -3.086 4.965 -5.031 1 94.5 23 TYR B O 1
ATOM 1493 N N . GLY B 1 24 ? -3.074 7.211 -5.137 1 94.75 24 GLY B N 1
ATOM 1494 C CA . GLY B 1 24 ? -3.625 7.176 -6.484 1 94.75 24 GLY B CA 1
ATOM 1495 C C . GLY B 1 24 ? -2.734 6.449 -7.473 1 94.75 24 GLY B C 1
ATOM 1496 O O . GLY B 1 24 ? -3.215 5.641 -8.266 1 94.75 24 GLY B O 1
ATOM 1497 N N . LEU B 1 25 ? -1.522 6.711 -7.359 1 93.69 25 LEU B N 1
ATOM 1498 C CA . LEU B 1 25 ? -0.557 6.039 -8.219 1 93.69 25 LEU B CA 1
ATOM 1499 C C . LEU B 1 25 ? -0.522 4.543 -7.93 1 93.69 25 LEU B C 1
ATOM 1501 O O . LEU B 1 25 ? -0.393 3.729 -8.844 1 93.69 25 LEU B O 1
ATOM 1505 N N . SER B 1 26 ? -0.645 4.195 -6.695 1 93.31 26 SER B N 1
ATOM 1506 C CA . SER B 1 26 ? -0.647 2.789 -6.305 1 93.31 26 SER B CA 1
ATOM 1507 C C . SER B 1 26 ? -1.852 2.055 -6.883 1 93.31 26 SER B C 1
ATOM 1509 O O . SER B 1 26 ? -1.745 0.894 -7.281 1 93.31 26 SER B O 1
ATOM 1511 N N . VAL B 1 27 ? -2.936 2.725 -6.938 1 94.81 27 VAL B N 1
ATOM 1512 C CA . VAL B 1 27 ? -4.129 2.133 -7.531 1 94.81 27 VAL B CA 1
ATOM 1513 C C . VAL B 1 27 ? -3.865 1.8 -9 1 94.81 27 VAL B C 1
ATOM 1515 O O . VAL B 1 27 ? -4.102 0.672 -9.438 1 94.81 27 VAL B O 1
ATOM 1518 N N . THR B 1 28 ? -3.299 2.738 -9.664 1 94.12 28 THR B N 1
ATOM 1519 C CA . THR B 1 28 ? -3.004 2.562 -11.086 1 94.12 28 THR B CA 1
ATOM 1520 C C . THR B 1 28 ? -1.995 1.438 -11.289 1 94.12 28 THR B C 1
ATOM 1522 O O . THR B 1 28 ? -2.162 0.604 -12.188 1 94.12 28 THR B O 1
ATOM 1525 N N . THR B 1 29 ? -1.015 1.4 -10.469 1 93.12 29 THR B N 1
ATOM 1526 C CA . THR B 1 29 ? 0.031 0.389 -10.578 1 93.12 29 THR B CA 1
ATOM 1527 C C . THR B 1 29 ? -0.533 -1.002 -10.305 1 93.12 29 THR B C 1
ATOM 1529 O O . THR B 1 29 ? -0.201 -1.96 -11.008 1 93.12 29 THR B O 1
ATOM 1532 N N . THR B 1 30 ? -1.358 -1.077 -9.328 1 94 30 THR B N 1
ATOM 1533 C CA . THR B 1 30 ? -1.979 -2.354 -8.992 1 94 30 THR B CA 1
ATOM 1534 C C . THR B 1 30 ? -2.812 -2.875 -10.156 1 94 30 THR B C 1
ATOM 1536 O O . THR B 1 30 ? -2.689 -4.043 -10.539 1 94 30 THR B O 1
ATOM 1539 N N . LEU B 1 31 ? -3.561 -2.031 -10.75 1 94.88 31 LEU B N 1
ATOM 1540 C CA . LEU B 1 31 ? -4.398 -2.436 -11.875 1 94.88 31 LEU B CA 1
ATOM 1541 C C . LEU B 1 31 ? -3.543 -2.906 -13.047 1 94.88 31 LEU B C 1
ATOM 1543 O O . LEU B 1 31 ? -3.861 -3.91 -13.688 1 94.88 31 LEU B O 1
ATOM 1547 N N . LYS B 1 32 ? -2.488 -2.246 -13.258 1 93.56 32 LYS B N 1
ATOM 1548 C CA . LYS B 1 32 ? -1.582 -2.609 -14.344 1 93.56 32 LYS B CA 1
ATOM 1549 C C . LYS B 1 32 ? -0.926 -3.963 -14.078 1 93.56 32 LYS B C 1
ATOM 1551 O O . LYS B 1 32 ? -0.837 -4.801 -14.984 1 93.56 32 LYS B O 1
ATOM 1556 N N . GLU B 1 33 ? -0.583 -4.18 -12.906 1 91.19 33 GLU B N 1
ATOM 1557 C CA . GLU B 1 33 ? 0.109 -5.41 -12.539 1 91.19 33 GLU B CA 1
ATOM 1558 C C . GLU B 1 33 ? -0.801 -6.625 -12.695 1 91.19 33 GLU B C 1
ATOM 1560 O O . GLU B 1 33 ? -0.343 -7.703 -13.078 1 91.19 33 GLU B O 1
ATOM 1565 N N . TYR B 1 34 ? -2.033 -6.402 -12.43 1 94.94 34 TYR B N 1
ATOM 1566 C CA . TYR B 1 34 ? -2.986 -7.5 -12.516 1 94.94 34 TYR B CA 1
ATOM 1567 C C . TYR B 1 34 ? -3.666 -7.523 -13.883 1 94.94 34 TYR B C 1
ATOM 1569 O O . TYR B 1 34 ? -4.555 -8.344 -14.125 1 94.94 34 TYR B O 1
ATOM 1577 N N . HIS B 1 35 ? -3.297 -6.613 -14.75 1 94.38 35 HIS B N 1
ATOM 1578 C CA . HIS B 1 35 ? -3.832 -6.512 -16.094 1 94.38 35 HIS B CA 1
ATOM 1579 C C . HIS B 1 35 ? -5.348 -6.34 -16.078 1 94.38 35 HIS B C 1
ATOM 1581 O O . HIS B 1 35 ? -6.062 -7.004 -16.828 1 94.38 35 HIS B O 1
ATOM 1587 N N . ILE B 1 36 ? -5.742 -5.469 -15.203 1 95.38 36 ILE B N 1
ATOM 1588 C CA . ILE B 1 36 ? -7.168 -5.176 -15.086 1 95.38 36 ILE B CA 1
ATOM 1589 C C . ILE B 1 36 ? -7.473 -3.842 -15.766 1 95.38 36 ILE B C 1
ATOM 1591 O O . ILE B 1 36 ? -6.836 -2.828 -15.469 1 95.38 36 ILE B O 1
ATOM 1595 N N . LYS B 1 37 ? -8.469 -3.924 -16.609 1 92.31 37 LYS B N 1
ATOM 1596 C CA . LYS B 1 37 ? -9 -2.705 -17.219 1 92.31 37 LYS B CA 1
ATOM 1597 C C . LYS B 1 37 ? -10.266 -2.24 -16.516 1 92.31 37 LYS B C 1
ATOM 1599 O O . LYS B 1 37 ? -11.172 -3.039 -16.25 1 92.31 37 LYS B O 1
ATOM 1604 N N . THR B 1 38 ? -10.297 -0.997 -16.312 1 87.94 38 THR B N 1
ATOM 1605 C CA . THR B 1 38 ? -11.383 -0.472 -15.492 1 87.94 38 THR B CA 1
ATOM 1606 C C . THR B 1 38 ? -12.688 -0.427 -16.297 1 87.94 38 THR B C 1
ATOM 1608 O O . THR B 1 38 ? -13.773 -0.377 -15.719 1 87.94 38 THR B O 1
ATOM 1611 N N . ASP B 1 39 ? -12.617 -0.396 -17.578 1 87.56 39 ASP B N 1
ATOM 1612 C CA . ASP B 1 39 ? -13.812 -0.333 -18.406 1 87.56 39 ASP B CA 1
ATOM 1613 C C . ASP B 1 39 ? -14.406 -1.724 -18.625 1 87.56 39 ASP B C 1
ATOM 1615 O O . ASP B 1 39 ? -15.57 -1.856 -19.016 1 87.56 39 ASP B O 1
ATOM 1619 N N . GLN B 1 40 ? -13.633 -2.711 -18.422 1 89.81 40 GLN B N 1
ATOM 1620 C CA . GLN B 1 40 ? -14.07 -4.098 -18.531 1 89.81 40 GLN B CA 1
ATOM 1621 C C . GLN B 1 40 ? -13.43 -4.973 -17.469 1 89.81 40 GLN B C 1
ATOM 1623 O O . GLN B 1 40 ? -12.336 -5.512 -17.672 1 89.81 40 GLN B O 1
ATOM 1628 N N . LEU B 1 41 ? -14.203 -5.191 -16.469 1 92.94 41 LEU B N 1
ATOM 1629 C CA . LEU B 1 41 ? -13.656 -5.953 -15.344 1 92.94 41 LEU B CA 1
ATOM 1630 C C . LEU B 1 41 ? -13.773 -7.453 -15.602 1 92.94 41 LEU B C 1
ATOM 1632 O O . LEU B 1 41 ? -14.859 -8.023 -15.508 1 92.94 41 LEU B O 1
ATOM 1636 N N . ASP B 1 42 ? -12.625 -7.961 -16.062 1 93 42 ASP B N 1
ATOM 1637 C CA . ASP B 1 42 ? -12.461 -9.383 -16.328 1 93 42 ASP B CA 1
ATOM 1638 C C . ASP B 1 42 ? -11.344 -9.984 -15.477 1 93 42 ASP B C 1
ATOM 1640 O O . ASP B 1 42 ? -10.211 -9.508 -15.516 1 93 42 ASP B O 1
ATOM 1644 N N . PHE B 1 43 ? -11.734 -11.094 -14.758 1 95.38 43 PHE B N 1
ATOM 1645 C CA . PHE B 1 43 ? -10.773 -11.664 -13.828 1 95.38 43 PHE B CA 1
ATOM 1646 C C . PHE B 1 43 ? -10.445 -13.102 -14.195 1 95.38 43 PHE B C 1
ATOM 1648 O O . PHE B 1 43 ? -9.75 -13.797 -13.453 1 95.38 43 PHE B O 1
ATOM 1655 N N . ARG B 1 44 ? -10.852 -13.625 -15.297 1 92.19 44 ARG B N 1
ATOM 1656 C CA . ARG B 1 44 ? -10.734 -15.031 -15.68 1 92.19 44 ARG B CA 1
ATOM 1657 C C . ARG B 1 44 ? -9.273 -15.445 -15.82 1 92.19 44 ARG B C 1
ATOM 1659 O O . ARG B 1 44 ? -8.938 -16.609 -15.625 1 92.19 44 ARG B O 1
ATOM 1666 N N . HIS B 1 45 ? -8.492 -14.438 -16.109 1 93.06 45 HIS B N 1
ATOM 1667 C CA . HIS B 1 45 ? -7.086 -14.758 -16.328 1 93.06 45 HIS B CA 1
ATOM 1668 C C . HIS B 1 45 ? -6.355 -14.922 -14.992 1 93.06 45 HIS B C 1
ATOM 1670 O O . HIS B 1 45 ? -5.227 -15.414 -14.961 1 93.06 45 HIS B O 1
ATOM 1676 N N . LEU B 1 46 ? -6.996 -14.555 -13.867 1 93.88 46 LEU B N 1
ATOM 1677 C CA . LEU B 1 46 ? -6.383 -14.656 -12.547 1 93.88 46 LEU B CA 1
ATOM 1678 C C . LEU B 1 46 ? -6.73 -15.992 -11.891 1 93.88 46 LEU B C 1
ATOM 1680 O O . LEU B 1 46 ? -7.895 -16.406 -11.883 1 93.88 46 LEU B O 1
ATOM 1684 N N . GLU B 1 47 ? -5.715 -16.594 -11.305 1 90.69 47 GLU B N 1
ATOM 1685 C CA . GLU B 1 47 ? -5.973 -17.75 -10.445 1 90.69 47 GLU B CA 1
ATOM 1686 C C . GLU B 1 47 ? -6.562 -17.312 -9.102 1 90.69 47 GLU B C 1
ATOM 1688 O O . GLU B 1 47 ? -6.531 -16.125 -8.758 1 90.69 47 GLU B O 1
ATOM 1693 N N . ASN B 1 48 ? -7.059 -18.266 -8.406 1 88.62 48 ASN B N 1
ATOM 1694 C CA . ASN B 1 48 ? -7.742 -17.953 -7.156 1 88.62 48 ASN B CA 1
ATOM 1695 C C . ASN B 1 48 ? -6.816 -17.25 -6.176 1 88.62 48 ASN B C 1
ATOM 1697 O O . ASN B 1 48 ? -7.227 -16.281 -5.523 1 88.62 48 ASN B O 1
ATOM 1701 N N . ASP B 1 49 ? -5.668 -17.656 -6.094 1 88.06 49 ASP B N 1
ATOM 1702 C CA . ASP B 1 49 ? -4.719 -17.047 -5.172 1 88.06 49 ASP B CA 1
ATOM 1703 C C . ASP B 1 49 ? -4.402 -15.609 -5.586 1 88.06 49 ASP B C 1
ATOM 1705 O O . ASP B 1 49 ? -4.215 -14.734 -4.734 1 88.06 49 ASP B O 1
ATOM 1709 N N . GLU B 1 50 ? -4.336 -15.422 -6.898 1 93.19 50 GLU B N 1
ATOM 1710 C CA . GLU B 1 50 ? -4.074 -14.078 -7.41 1 93.19 50 GLU B CA 1
ATOM 1711 C C . GLU B 1 50 ? -5.262 -13.148 -7.16 1 93.19 50 GLU B C 1
ATOM 1713 O O . GLU B 1 50 ? -5.082 -11.977 -6.836 1 93.19 50 GLU B O 1
ATOM 1718 N N . LEU B 1 51 ? -6.406 -13.719 -7.262 1 94.81 51 LEU B N 1
ATOM 1719 C CA . LEU B 1 51 ? -7.617 -12.953 -7.004 1 94.81 51 LEU B CA 1
ATOM 1720 C C . LEU B 1 51 ? -7.695 -12.539 -5.535 1 94.81 51 LEU B C 1
ATOM 1722 O O . LEU B 1 51 ? -8.055 -11.406 -5.223 1 94.81 51 LEU B O 1
ATOM 1726 N N . GLU B 1 52 ? -7.328 -13.406 -4.719 1 92.56 52 GLU B N 1
ATOM 1727 C CA . GLU B 1 52 ? -7.305 -13.117 -3.291 1 92.56 52 GLU B CA 1
ATOM 1728 C C . GLU B 1 52 ? -6.285 -12.023 -2.969 1 92.56 52 GLU B C 1
ATOM 1730 O O . GLU B 1 52 ? -6.555 -11.141 -2.158 1 92.56 52 GLU B O 1
ATOM 1735 N N . SER B 1 53 ? -5.191 -12.148 -3.604 1 92.62 53 SER B N 1
ATOM 1736 C CA . SER B 1 53 ? -4.156 -11.133 -3.416 1 92.62 53 SER B CA 1
ATOM 1737 C C . SER B 1 53 ? -4.625 -9.766 -3.902 1 92.62 53 SER B C 1
ATOM 1739 O O . SER B 1 53 ? -4.391 -8.75 -3.24 1 92.62 53 SER B O 1
ATOM 1741 N N . LEU B 1 54 ? -5.266 -9.789 -4.984 1 95.69 54 LEU B N 1
ATOM 1742 C CA . LEU B 1 54 ? -5.816 -8.547 -5.527 1 95.69 54 LEU B CA 1
ATOM 1743 C C . LEU B 1 54 ? -6.828 -7.938 -4.559 1 95.69 54 LEU B C 1
ATOM 1745 O O . LEU B 1 54 ? -6.77 -6.738 -4.273 1 95.69 54 LEU B O 1
ATOM 1749 N N . ARG B 1 55 ? -7.703 -8.742 -4.062 1 96 55 ARG B N 1
ATOM 1750 C CA . ARG B 1 55 ? -8.711 -8.266 -3.119 1 96 55 ARG B CA 1
ATOM 1751 C C . ARG B 1 55 ? -8.055 -7.605 -1.907 1 96 55 ARG B C 1
ATOM 1753 O O . ARG B 1 55 ? -8.461 -6.516 -1.492 1 96 55 ARG B O 1
ATOM 1760 N N . ALA B 1 56 ? -7.094 -8.281 -1.411 1 93.69 56 ALA B N 1
ATOM 1761 C CA . ALA B 1 56 ? -6.398 -7.77 -0.232 1 93.69 56 ALA B CA 1
ATOM 1762 C C . ALA B 1 56 ? -5.734 -6.43 -0.526 1 93.69 56 ALA B C 1
ATOM 1764 O O . ALA B 1 56 ? -5.75 -5.523 0.312 1 93.69 56 ALA B O 1
ATOM 1765 N N . GLU B 1 57 ? -5.191 -6.293 -1.666 1 94.88 57 GLU B N 1
ATOM 1766 C CA . GLU B 1 57 ? -4.523 -5.055 -2.045 1 94.88 57 GLU B CA 1
ATOM 1767 C C . GLU B 1 57 ? -5.527 -3.918 -2.221 1 94.88 57 GLU B C 1
ATOM 1769 O O . GLU B 1 57 ? -5.285 -2.795 -1.772 1 94.88 57 GLU B O 1
ATOM 1774 N N . ILE B 1 58 ? -6.625 -4.254 -2.826 1 96.75 58 ILE B N 1
ATOM 1775 C CA . ILE B 1 58 ? -7.668 -3.252 -3.023 1 96.75 58 ILE B CA 1
ATOM 1776 C C . ILE B 1 58 ? -8.18 -2.762 -1.669 1 96.75 58 ILE B C 1
ATOM 1778 O O . ILE B 1 58 ? -8.328 -1.558 -1.455 1 96.75 58 ILE B O 1
ATOM 1782 N N . VAL B 1 59 ? -8.391 -3.688 -0.796 1 96.06 59 VAL B N 1
ATOM 1783 C CA . VAL B 1 59 ? -8.898 -3.348 0.53 1 96.06 59 VAL B CA 1
ATOM 1784 C C . VAL B 1 59 ? -7.898 -2.438 1.242 1 96.06 59 VAL B C 1
ATOM 1786 O O . VAL B 1 59 ? -8.281 -1.416 1.818 1 96.06 59 VAL B O 1
ATOM 1789 N N . SER B 1 60 ? -6.684 -2.771 1.16 1 93.69 60 SER B N 1
ATOM 1790 C CA . SER B 1 60 ? -5.633 -1.999 1.819 1 93.69 60 SER B CA 1
ATOM 1791 C C . SER B 1 60 ? -5.527 -0.596 1.231 1 93.69 60 SER B C 1
ATOM 1793 O O . SER B 1 60 ? -5.465 0.389 1.97 1 93.69 60 SER B O 1
ATOM 1795 N N . LEU B 1 61 ? -5.555 -0.517 -0.042 1 95 61 LEU B N 1
ATOM 1796 C CA . LEU B 1 61 ? -5.441 0.77 -0.72 1 95 61 LEU B CA 1
ATOM 1797 C C . LEU B 1 61 ? -6.645 1.652 -0.414 1 95 61 LEU B C 1
ATOM 1799 O O . LEU B 1 61 ? -6.492 2.844 -0.138 1 95 61 LEU B O 1
ATOM 1803 N N . ARG B 1 62 ? -7.785 1.059 -0.435 1 97.31 62 ARG B N 1
ATOM 1804 C CA . ARG B 1 62 ? -9.008 1.798 -0.151 1 97.31 62 ARG B CA 1
ATOM 1805 C C . ARG B 1 62 ? -8.984 2.383 1.257 1 97.31 62 ARG B C 1
ATOM 1807 O O . ARG B 1 62 ? -9.328 3.547 1.458 1 97.31 62 ARG B O 1
ATOM 1814 N N . ARG B 1 63 ? -8.586 1.604 2.145 1 95.44 63 ARG B N 1
ATOM 1815 C CA . ARG B 1 63 ? -8.539 2.037 3.537 1 95.44 63 ARG B CA 1
ATOM 1816 C C . ARG B 1 63 ? -7.59 3.219 3.711 1 95.44 63 ARG B C 1
ATOM 1818 O O . ARG B 1 63 ? -7.938 4.215 4.352 1 95.44 63 ARG B O 1
ATOM 1825 N N . SER B 1 64 ? -6.438 3.096 3.137 1 93.88 64 SER B N 1
ATOM 1826 C CA . SER B 1 64 ? -5.43 4.145 3.256 1 93.88 64 SER B CA 1
ATOM 1827 C C . SER B 1 64 ? -5.887 5.43 2.57 1 93.88 64 SER B C 1
ATOM 1829 O O . SER B 1 64 ? -5.77 6.52 3.135 1 93.88 64 SER B O 1
ATOM 1831 N N . LEU B 1 65 ? -6.449 5.246 1.409 1 97.31 65 LEU B N 1
ATOM 1832 C CA . LEU B 1 65 ? -6.938 6.387 0.643 1 97.31 65 LEU B CA 1
ATOM 1833 C C . LEU B 1 65 ? -8.078 7.082 1.373 1 97.31 65 LEU B C 1
ATOM 1835 O O . LEU B 1 65 ? -8.102 8.312 1.479 1 97.31 65 LEU B O 1
ATOM 1839 N N . LEU B 1 66 ? -8.969 6.32 1.896 1 97.69 66 LEU B N 1
ATOM 1840 C CA . LEU B 1 66 ? -10.125 6.863 2.605 1 97.69 66 LEU B CA 1
ATOM 1841 C C . LEU B 1 66 ? -9.68 7.656 3.832 1 97.69 66 LEU B C 1
ATOM 1843 O O . LEU B 1 66 ? -10.188 8.75 4.082 1 97.69 66 LEU B O 1
ATOM 1847 N N . LYS B 1 67 ? -8.742 7.145 4.516 1 95.88 67 LYS B N 1
ATOM 1848 C CA . LYS B 1 67 ? -8.25 7.812 5.719 1 95.88 67 LYS B CA 1
ATOM 1849 C C . LYS B 1 67 ? -7.625 9.164 5.379 1 95.88 67 LYS B C 1
ATOM 1851 O O . LYS B 1 67 ? -7.922 10.172 6.027 1 95.88 67 LYS B O 1
ATOM 1856 N N . SER B 1 68 ? -6.773 9.156 4.395 1 96.62 68 SER B N 1
ATOM 1857 C CA . SER B 1 68 ? -6.125 10.391 3.982 1 96.62 68 SER B CA 1
ATOM 1858 C C . SER B 1 68 ? -7.137 11.398 3.434 1 96.62 68 SER B C 1
ATOM 1860 O O . SER B 1 68 ? -7.047 12.594 3.717 1 96.62 68 SER B O 1
ATOM 1862 N N . TYR B 1 69 ? -8.094 10.859 2.711 1 98.38 69 TYR B N 1
ATOM 1863 C CA . TYR B 1 69 ? -9.164 11.68 2.154 1 98.38 69 TYR B CA 1
ATOM 1864 C C . TYR B 1 69 ? -9.961 12.359 3.262 1 98.38 69 TYR B C 1
ATOM 1866 O O . TYR B 1 69 ? -10.195 13.57 3.215 1 98.38 69 TYR B O 1
ATOM 1874 N N . GLN B 1 70 ? -10.352 11.609 4.223 1 97.81 70 GLN B N 1
ATOM 1875 C CA . GLN B 1 70 ? -11.141 12.141 5.328 1 97.81 70 GLN B CA 1
ATOM 1876 C C . GLN B 1 70 ? -10.367 13.211 6.094 1 97.81 70 GLN B C 1
ATOM 1878 O O . GLN B 1 70 ? -10.922 14.25 6.449 1 97.81 70 GLN B O 1
ATOM 1883 N N . LYS B 1 71 ? -9.102 12.977 6.273 1 97.12 71 LYS B N 1
ATOM 1884 C CA . LYS B 1 71 ? -8.281 13.906 7.051 1 97.12 71 LYS B CA 1
ATOM 1885 C C . LYS B 1 71 ? -8.078 15.219 6.305 1 97.12 71 LYS B C 1
ATOM 1887 O O . LYS B 1 71 ? -8.227 16.297 6.887 1 97.12 71 LYS B O 1
ATOM 1892 N N . ILE B 1 72 ? -7.793 15.109 5.023 1 98.12 72 ILE B N 1
ATOM 1893 C CA . ILE B 1 72 ? -7.508 16.328 4.281 1 98.12 72 ILE B CA 1
ATOM 1894 C C . ILE B 1 72 ? -8.797 17.125 4.094 1 98.12 72 ILE B C 1
ATOM 1896 O O . ILE B 1 72 ? -8.773 18.359 4.086 1 98.12 72 ILE B O 1
ATOM 1900 N N . THR B 1 73 ? -9.961 16.438 4.02 1 98.5 73 THR B N 1
ATOM 1901 C CA . THR B 1 73 ? -11.25 17.109 3.908 1 98.5 73 THR B CA 1
ATOM 1902 C C . THR B 1 73 ? -11.578 17.859 5.195 1 98.5 73 THR B C 1
ATOM 1904 O O . THR B 1 73 ? -12.07 19 5.148 1 98.5 73 THR B O 1
ATOM 1907 N N . LYS B 1 74 ? -11.242 17.219 6.266 1 97.75 74 LYS B N 1
ATOM 1908 C CA . LYS B 1 74 ? -11.445 17.875 7.551 1 97.75 74 LYS B CA 1
ATOM 1909 C C . LYS B 1 74 ? -10.586 19.141 7.66 1 97.75 74 LYS B C 1
ATOM 1911 O O . LYS B 1 74 ? -11.055 20.172 8.125 1 97.75 74 LYS B O 1
ATOM 1916 N N . LEU B 1 75 ? -9.359 19.062 7.219 1 97.38 75 LEU B N 1
ATOM 1917 C CA . LEU B 1 75 ? -8.453 20.203 7.258 1 97.38 75 LEU B CA 1
ATOM 1918 C C . LEU B 1 75 ? -8.93 21.312 6.32 1 97.38 75 LEU B C 1
ATOM 1920 O O . LEU B 1 75 ? -8.773 22.5 6.625 1 97.38 75 LEU B O 1
ATOM 1924 N N . ASP B 1 76 ? -9.438 20.906 5.207 1 97.88 76 ASP B N 1
ATOM 1925 C CA . ASP B 1 76 ? -10.016 21.875 4.273 1 97.88 76 ASP B CA 1
ATOM 1926 C C . ASP B 1 76 ? -11.148 22.656 4.926 1 97.88 76 ASP B C 1
ATOM 1928 O O . ASP B 1 76 ? -11.203 23.891 4.809 1 97.88 76 ASP B O 1
ATOM 1932 N N . ASP B 1 77 ? -12 21.953 5.648 1 97.25 77 ASP B N 1
ATOM 1933 C CA . ASP B 1 77 ? -13.102 22.594 6.367 1 97.25 77 ASP B CA 1
ATOM 1934 C C . ASP B 1 77 ? -12.586 23.547 7.441 1 97.25 77 ASP B C 1
ATOM 1936 O O . ASP B 1 77 ? -13.117 24.641 7.605 1 97.25 77 ASP B O 1
ATOM 1940 N N . GLU B 1 78 ? -11.555 23.109 8.133 1 96.12 78 GLU B N 1
ATOM 1941 C CA . GLU B 1 78 ? -10.961 23.938 9.18 1 96.12 78 GLU B CA 1
ATOM 1942 C C . GLU B 1 78 ? -10.359 25.203 8.602 1 96.12 78 GLU B C 1
ATOM 1944 O O . GLU B 1 78 ? -10.531 26.297 9.164 1 96.12 78 GLU B O 1
ATOM 1949 N N . TRP B 1 79 ? -9.68 25.078 7.492 1 96.69 79 TRP B N 1
ATOM 1950 C CA . TRP B 1 79 ? -9.055 26.25 6.875 1 96.69 79 TRP B CA 1
ATOM 1951 C C . TRP B 1 79 ? -10.109 27.203 6.344 1 96.69 79 TRP B C 1
ATOM 1953 O O . TRP B 1 79 ? -9.953 28.422 6.457 1 96.69 79 TRP B O 1
ATOM 1963 N N . ALA B 1 80 ? -11.203 26.672 5.844 1 95.56 80 ALA B N 1
ATOM 1964 C CA . ALA B 1 80 ? -12.32 27.5 5.383 1 95.56 80 ALA B CA 1
ATOM 1965 C C . ALA B 1 80 ? -12.922 28.297 6.535 1 95.56 80 ALA B C 1
ATOM 1967 O O . ALA B 1 80 ? -13.234 29.484 6.379 1 95.56 80 ALA B O 1
ATOM 1968 N N . THR B 1 81 ? -13.023 27.594 7.637 1 95.12 81 THR B N 1
ATOM 1969 C CA . THR B 1 81 ? -13.555 28.266 8.812 1 95.12 81 THR B CA 1
ATOM 1970 C C . THR B 1 81 ? -12.641 29.406 9.242 1 95.12 81 THR B C 1
ATOM 1972 O O . THR B 1 81 ? -13.117 30.5 9.57 1 95.12 81 THR B O 1
ATOM 1975 N N . LEU B 1 82 ? -11.336 29.188 9.188 1 94.5 82 LEU B N 1
ATOM 1976 C CA . LEU B 1 82 ? -10.359 30.219 9.531 1 94.5 82 LEU B CA 1
ATOM 1977 C C . LEU B 1 82 ? -10.438 31.391 8.555 1 94.5 82 LEU B C 1
ATOM 1979 O O . LEU B 1 82 ? -10.328 32.562 8.961 1 94.5 82 LEU B O 1
ATOM 1983 N N . GLN B 1 83 ? -10.633 31.109 7.324 1 94.06 83 GLN B N 1
ATOM 1984 C CA . GLN B 1 83 ? -10.734 32.125 6.293 1 94.06 83 GLN B CA 1
ATOM 1985 C C . GLN B 1 83 ? -11.945 33.031 6.527 1 94.06 83 GLN B C 1
ATOM 1987 O O . GLN B 1 83 ? -11.883 34.25 6.305 1 94.06 83 GLN B O 1
ATOM 1992 N N . ASN B 1 84 ? -12.984 32.469 6.98 1 92.69 84 ASN B N 1
ATOM 1993 C CA . ASN B 1 84 ? -14.219 33.219 7.223 1 92.69 84 ASN B CA 1
ATOM 1994 C C . ASN B 1 84 ? -14.102 34.094 8.453 1 92.69 84 ASN B C 1
ATOM 1996 O O . ASN B 1 84 ? -14.797 35.125 8.555 1 92.69 84 ASN B O 1
ATOM 2000 N N . SER B 1 85 ? -13.234 33.75 9.383 1 90.5 85 SER B N 1
ATOM 2001 C CA . SER B 1 85 ? -13.133 34.469 10.641 1 90.5 85 SER B CA 1
ATOM 2002 C C . SER B 1 85 ? -12.031 35.531 10.578 1 90.5 85 SER B C 1
ATOM 2004 O O . SER B 1 85 ? -11.992 36.438 11.406 1 90.5 85 SER B O 1
A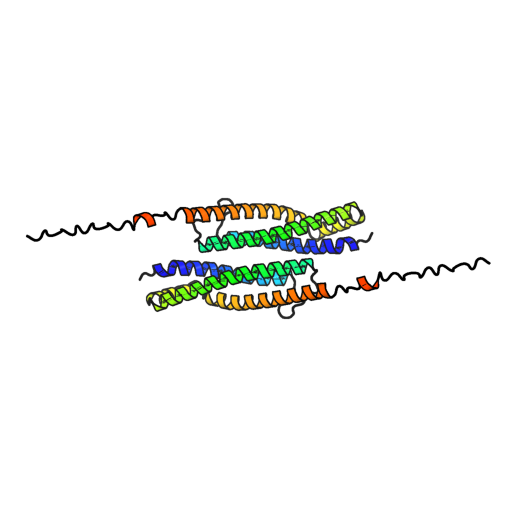TOM 2006 N N . ASN B 1 86 ? -11.109 35.281 9.695 1 88.94 86 ASN B N 1
ATOM 2007 C CA . ASN B 1 86 ? -9.953 36.156 9.57 1 88.94 86 ASN B CA 1
ATOM 2008 C C . ASN B 1 86 ? -9.672 36.531 8.109 1 88.94 86 ASN B C 1
ATOM 2010 O O . ASN B 1 86 ? -9.203 35.688 7.34 1 88.94 86 ASN B O 1
ATOM 2014 N N . ALA B 1 87 ? -9.852 37.781 7.84 1 85.19 87 ALA B N 1
ATOM 2015 C CA . ALA B 1 87 ? -9.711 38.25 6.461 1 85.19 87 ALA B CA 1
ATOM 2016 C C . ALA B 1 87 ? -8.289 38.031 5.949 1 85.19 87 ALA B C 1
ATOM 2018 O O . ALA B 1 87 ? -8.086 37.75 4.766 1 85.19 87 ALA B O 1
ATOM 2019 N N . GLY B 1 88 ? -7.316 38.094 6.754 1 91.25 88 GLY B N 1
ATOM 2020 C CA . GLY B 1 88 ? -5.934 37.875 6.355 1 91.25 88 GLY B CA 1
ATOM 2021 C C . GLY B 1 88 ? -5.652 36.438 5.922 1 91.25 88 GLY B C 1
ATOM 2022 O O . GLY B 1 88 ? -4.711 36.188 5.168 1 91.25 88 GLY B O 1
ATOM 2023 N N . GLU B 1 89 ? -6.512 35.594 6.371 1 94.31 89 GLU B N 1
ATOM 2024 C CA . GLU B 1 89 ? -6.305 34.156 6.078 1 94.31 89 GLU B CA 1
ATOM 2025 C C . GLU B 1 89 ? -6.625 33.844 4.621 1 94.31 89 GLU B C 1
ATOM 2027 O O . GLU B 1 89 ? -6.055 32.938 4.043 1 94.31 89 GLU B O 1
ATOM 2032 N N . GLN B 1 90 ? -7.488 34.594 4.012 1 93.38 90 GLN B N 1
ATOM 2033 C CA . GLN B 1 90 ? -7.797 34.375 2.602 1 93.38 90 GLN B CA 1
ATOM 2034 C C . GLN B 1 90 ? -6.57 34.656 1.729 1 93.38 90 GLN B C 1
ATOM 2036 O O . GLN B 1 90 ? -6.336 33.938 0.752 1 93.38 90 GLN B O 1
ATOM 2041 N N . GLU B 1 91 ? -5.789 35.625 2.104 1 94.12 91 GLU B N 1
ATOM 2042 C CA . GLU B 1 91 ? -4.562 35.906 1.367 1 94.12 91 GLU B CA 1
ATOM 2043 C C . GLU B 1 91 ? -3.543 34.781 1.524 1 94.12 91 GLU B C 1
ATOM 2045 O O . GLU B 1 91 ? -2.877 34.406 0.56 1 94.12 91 GLU B O 1
ATOM 2050 N N . VAL B 1 92 ? -3.498 34.281 2.748 1 95.81 92 VAL B N 1
ATOM 2051 C CA . VAL B 1 92 ? -2.598 33.156 3.029 1 95.81 92 VAL B CA 1
ATOM 2052 C C . VAL B 1 92 ? -2.992 31.953 2.184 1 95.81 92 VAL B C 1
ATOM 2054 O O . VAL B 1 92 ? -2.133 31.297 1.592 1 95.81 92 VAL B O 1
ATOM 2057 N N . PHE B 1 93 ? -4.238 31.75 2.094 1 96.69 93 PHE B N 1
ATOM 2058 C CA . PHE B 1 93 ? -4.758 30.641 1.295 1 96.69 93 PHE B CA 1
ATOM 2059 C C . PHE B 1 93 ? -4.402 30.828 -0.176 1 96.69 93 PHE B C 1
ATOM 2061 O O . PHE B 1 93 ? -3.881 29.906 -0.811 1 96.69 93 PHE B O 1
ATOM 2068 N N . ASN B 1 94 ? -4.641 31.984 -0.663 1 95.88 94 ASN B N 1
ATOM 2069 C CA . ASN B 1 94 ? -4.355 32.281 -2.064 1 95.88 94 ASN B CA 1
ATOM 2070 C C . ASN B 1 94 ? -2.873 32.094 -2.383 1 95.88 94 ASN B C 1
ATOM 2072 O O . ASN B 1 94 ? -2.518 31.578 -3.438 1 95.88 94 ASN B O 1
ATOM 2076 N N . GLU B 1 95 ? -2.064 32.469 -1.484 1 96.62 95 GLU B N 1
ATOM 2077 C CA . GLU B 1 95 ? -0.624 32.312 -1.654 1 96.62 95 GLU B CA 1
ATOM 2078 C C . GLU B 1 95 ? -0.243 30.828 -1.671 1 96.62 95 GLU B C 1
ATOM 2080 O O . GLU B 1 95 ? 0.584 30.406 -2.48 1 96.62 95 GLU B O 1
ATOM 2085 N N . TYR B 1 96 ? -0.917 30.109 -0.768 1 97.25 96 TYR B N 1
ATOM 2086 C CA . TYR B 1 96 ? -0.644 28.672 -0.693 1 97.25 96 TYR B CA 1
ATOM 2087 C C . TYR B 1 96 ? -0.994 27.984 -2.004 1 97.25 96 TYR B C 1
ATOM 2089 O O . TYR B 1 96 ? -0.187 27.234 -2.549 1 97.25 96 TYR B O 1
ATOM 2097 N N . ILE B 1 97 ? -2.127 28.281 -2.533 1 97.94 97 ILE B N 1
ATOM 2098 C CA . ILE B 1 97 ? -2.604 27.656 -3.76 1 97.94 97 ILE B CA 1
ATOM 2099 C C . ILE B 1 97 ? -1.698 28.047 -4.926 1 97.94 97 ILE B C 1
ATOM 2101 O O . ILE B 1 97 ? -1.383 27.219 -5.781 1 97.94 97 ILE B O 1
ATOM 2105 N N . SER B 1 98 ? -1.26 29.266 -4.926 1 97.69 98 SER B N 1
ATOM 2106 C CA . SER B 1 98 ? -0.395 29.766 -5.992 1 97.69 98 SER B CA 1
ATOM 2107 C C . SER B 1 98 ? 0.962 29.062 -5.969 1 97.69 98 SER B C 1
ATOM 2109 O O . SER B 1 98 ? 1.505 28.719 -7.02 1 97.69 98 SER B O 1
ATOM 2111 N N . LYS B 1 99 ? 1.45 28.766 -4.766 1 97.44 99 LYS B N 1
ATOM 2112 C CA . LYS B 1 99 ? 2.797 28.219 -4.602 1 97.44 99 LYS B CA 1
ATOM 2113 C C . LYS B 1 99 ? 2.803 26.703 -4.746 1 97.44 99 LYS B C 1
ATOM 2115 O O . LYS B 1 99 ? 3.742 26.125 -5.301 1 97.44 99 LYS B O 1
ATOM 2120 N N . TYR B 1 100 ? 1.735 26.078 -4.246 1 96.81 100 TYR B N 1
ATOM 2121 C CA . TYR B 1 100 ? 1.814 24.625 -4.082 1 96.81 100 TYR B CA 1
ATOM 2122 C C . TYR B 1 100 ? 0.729 23.922 -4.895 1 96.81 100 TYR B C 1
ATOM 2124 O O . TYR B 1 100 ? 0.687 22.688 -4.949 1 96.81 100 TYR B O 1
ATOM 2132 N N . GLY B 1 101 ? -0.116 24.656 -5.547 1 96.81 101 GLY B N 1
ATOM 2133 C CA . GLY B 1 101 ? -1.23 24.062 -6.273 1 96.81 101 GLY B CA 1
ATOM 2134 C C . GLY B 1 101 ? -2.453 23.828 -5.406 1 96.81 101 GLY B C 1
ATOM 2135 O O . GLY B 1 101 ? -2.354 23.812 -4.176 1 96.81 101 GLY B O 1
ATOM 2136 N N . ASP B 1 102 ? -3.551 23.703 -6.055 1 97.62 102 ASP B N 1
ATOM 2137 C CA . ASP B 1 102 ? -4.812 23.5 -5.344 1 97.62 102 ASP B CA 1
ATOM 2138 C C . ASP B 1 102 ? -4.98 22.047 -4.906 1 97.62 102 ASP B C 1
ATOM 2140 O O . ASP B 1 102 ? -5.227 21.172 -5.734 1 97.62 102 ASP B O 1
ATOM 2144 N N . TYR B 1 103 ? -4.891 21.844 -3.592 1 98.25 103 TYR B N 1
ATOM 2145 C CA . TYR B 1 103 ? -4.977 20.5 -3.041 1 98.25 103 TYR B CA 1
ATOM 2146 C C . TYR B 1 103 ? -6.387 19.938 -3.188 1 98.25 103 TYR B C 1
ATOM 2148 O O . TYR B 1 103 ? -6.602 18.734 -3.033 1 98.25 103 TYR B O 1
ATOM 2156 N N . ARG B 1 104 ? -7.367 20.766 -3.49 1 98 104 ARG B N 1
ATOM 2157 C CA . ARG B 1 104 ? -8.75 20.328 -3.639 1 98 104 ARG B CA 1
ATOM 2158 C C . ARG B 1 104 ? -8.914 19.453 -4.879 1 98 104 ARG B C 1
ATOM 2160 O O . ARG B 1 104 ? -9.82 18.625 -4.945 1 98 104 ARG B O 1
ATOM 2167 N N . ASP B 1 105 ? -8 19.594 -5.832 1 97.62 105 ASP B N 1
ATOM 2168 C CA . ASP B 1 105 ? -7.953 18.688 -6.973 1 97.62 105 ASP B CA 1
ATOM 2169 C C . ASP B 1 105 ? -7.68 17.266 -6.523 1 97.62 105 ASP B C 1
ATOM 2171 O O . ASP B 1 105 ? -8.281 16.312 -7.043 1 97.62 105 ASP B O 1
ATOM 2175 N N . SER B 1 106 ? -6.781 17.125 -5.555 1 97.56 106 SER B N 1
ATOM 2176 C CA . SER B 1 106 ? -6.469 15.805 -5.02 1 97.56 106 SER B CA 1
ATOM 2177 C C . SER B 1 106 ? -7.66 15.227 -4.266 1 97.56 106 SER B C 1
ATOM 2179 O O . SER B 1 106 ? -7.887 14.016 -4.297 1 97.56 106 SER B O 1
ATOM 2181 N N . ILE B 1 107 ? -8.398 16.062 -3.639 1 98 107 ILE B N 1
ATOM 2182 C CA . ILE B 1 107 ? -9.602 15.625 -2.939 1 98 107 ILE B CA 1
ATOM 2183 C C . ILE B 1 107 ? -10.609 15.078 -3.945 1 98 107 ILE B C 1
ATOM 2185 O O . ILE B 1 107 ? -11.117 13.961 -3.783 1 98 107 ILE B O 1
ATOM 2189 N N . SER B 1 108 ? -10.789 15.852 -5.004 1 97.81 108 SER B N 1
ATOM 2190 C CA . SER B 1 108 ? -11.758 15.461 -6.027 1 97.81 108 SER B CA 1
ATOM 2191 C C . SER B 1 108 ? -11.336 14.164 -6.719 1 97.81 108 SER B C 1
ATOM 2193 O O . SER B 1 108 ? -12.156 13.273 -6.934 1 97.81 108 SER B O 1
ATOM 2195 N N . THR B 1 109 ? -10.094 14.031 -6.996 1 97.62 109 THR B N 1
ATOM 2196 C CA . THR B 1 109 ? -9.57 12.828 -7.629 1 97.62 109 THR B CA 1
ATOM 2197 C C . THR B 1 109 ? -9.727 11.617 -6.711 1 97.62 109 THR B C 1
ATOM 2199 O O . THR B 1 109 ? -10.047 10.516 -7.176 1 97.62 109 THR B O 1
ATOM 2202 N N . SER B 1 110 ? -9.531 11.844 -5.453 1 98 110 SER B N 1
ATOM 2203 C CA . SER B 1 110 ? -9.617 10.75 -4.484 1 98 110 SER B CA 1
ATOM 2204 C C . SER B 1 110 ? -11.031 10.188 -4.406 1 98 110 SER B C 1
ATOM 2206 O O . SER B 1 110 ? -11.219 8.984 -4.219 1 98 110 SER B O 1
ATOM 2208 N N . VAL B 1 111 ? -12.016 11.047 -4.574 1 97.88 111 VAL B N 1
ATOM 2209 C CA . VAL B 1 111 ? -13.406 10.594 -4.57 1 97.88 111 VAL B CA 1
ATOM 2210 C C . VAL B 1 111 ? -13.625 9.602 -5.711 1 97.88 111 VAL B C 1
ATOM 2212 O O . VAL B 1 111 ? -14.188 8.523 -5.5 1 97.88 111 VAL B O 1
ATOM 2215 N N . LEU B 1 112 ? -13.109 9.93 -6.852 1 96.69 112 LEU B N 1
ATOM 2216 C CA . LEU B 1 112 ? -13.258 9.07 -8.023 1 96.69 112 LEU B CA 1
ATOM 2217 C C . LEU B 1 112 ? -12.508 7.762 -7.836 1 96.69 112 LEU B C 1
ATOM 2219 O O . LEU B 1 112 ? -13 6.695 -8.203 1 96.69 112 LEU B O 1
ATOM 2223 N N . GLN B 1 113 ? -11.383 7.832 -7.254 1 97.12 113 GLN B N 1
ATOM 2224 C CA . GLN B 1 113 ? -10.578 6.633 -7.016 1 97.12 113 GLN B CA 1
ATOM 2225 C C . GLN B 1 113 ? -11.258 5.711 -6.012 1 97.12 113 GLN B C 1
ATOM 2227 O O . GLN B 1 113 ? -11.242 4.488 -6.176 1 97.12 113 GLN B O 1
ATOM 2232 N N . LEU B 1 114 ? -11.828 6.293 -5.035 1 98.12 114 LEU B N 1
ATOM 2233 C CA . LEU B 1 114 ? -12.547 5.5 -4.043 1 98.12 114 LEU B CA 1
ATOM 2234 C C . LEU B 1 114 ? -13.734 4.785 -4.676 1 98.12 114 LEU B C 1
ATOM 2236 O O . LEU B 1 114 ? -13.977 3.607 -4.398 1 98.12 114 LEU B O 1
ATOM 2240 N N . GLU B 1 115 ? -14.406 5.484 -5.543 1 97.12 115 GLU B N 1
ATOM 2241 C CA . GLU B 1 115 ? -15.508 4.867 -6.27 1 97.12 115 GLU B CA 1
ATOM 2242 C C . GLU B 1 115 ? -15.023 3.707 -7.133 1 97.12 115 GLU B C 1
ATOM 2244 O O . GLU B 1 115 ? -15.648 2.646 -7.172 1 97.12 115 GLU B O 1
ATOM 2249 N N . THR B 1 116 ? -13.945 3.895 -7.754 1 96.12 116 THR B N 1
ATOM 2250 C CA . THR B 1 116 ? -13.344 2.852 -8.578 1 96.12 116 THR B CA 1
ATOM 2251 C C . THR B 1 116 ? -12.977 1.638 -7.73 1 96.12 116 THR B C 1
ATOM 2253 O O . THR B 1 116 ? -13.266 0.5 -8.109 1 96.12 116 THR B O 1
ATOM 2256 N N . LEU B 1 117 ? -12.383 1.888 -6.617 1 97.75 117 LEU B N 1
ATOM 2257 C CA . LEU B 1 117 ? -11.961 0.804 -5.734 1 97.75 117 LEU B CA 1
ATOM 2258 C C . LEU B 1 117 ? -13.164 0.048 -5.191 1 97.75 117 LEU B C 1
ATOM 2260 O O . LEU B 1 117 ? -13.125 -1.176 -5.043 1 97.75 117 LEU B O 1
ATOM 2264 N N . ASP B 1 118 ? -14.195 0.756 -4.934 1 97.81 118 ASP B N 1
ATOM 2265 C CA . ASP B 1 118 ? -15.43 0.112 -4.477 1 97.81 118 ASP B CA 1
ATOM 2266 C C . ASP B 1 118 ? -16.016 -0.792 -5.559 1 97.81 118 ASP B C 1
ATOM 2268 O O . ASP B 1 118 ? -16.406 -1.927 -5.281 1 97.81 118 ASP B O 1
ATOM 2272 N N . THR B 1 119 ? -16 -0.31 -6.727 1 97.31 119 THR B N 1
ATOM 2273 C CA . THR B 1 119 ? -16.5 -1.092 -7.852 1 97.31 119 THR B CA 1
ATOM 2274 C C . THR B 1 119 ? -15.633 -2.328 -8.078 1 97.31 119 THR B C 1
ATOM 2276 O O . THR B 1 119 ? -16.156 -3.428 -8.281 1 97.31 119 THR B O 1
ATOM 2279 N N . LEU B 1 120 ? -14.359 -2.137 -8.023 1 97.5 120 LEU B N 1
ATOM 2280 C CA . LEU B 1 120 ? -13.422 -3.238 -8.203 1 97.5 120 LEU B CA 1
ATOM 2281 C C . LEU B 1 120 ? -13.617 -4.297 -7.117 1 97.5 120 LEU B C 1
ATOM 2283 O O . LEU B 1 120 ? -13.664 -5.492 -7.414 1 97.5 120 LEU B O 1
ATOM 2287 N N . LEU B 1 121 ? -13.727 -3.832 -5.91 1 97.5 121 LEU B N 1
ATOM 2288 C CA . LEU B 1 121 ? -13.883 -4.75 -4.789 1 97.5 121 LEU B CA 1
ATOM 2289 C C . LEU B 1 121 ? -15.156 -5.582 -4.941 1 97.5 121 LEU B C 1
ATOM 2291 O O . LEU B 1 121 ? -15.125 -6.805 -4.773 1 97.5 121 LEU B O 1
ATOM 2295 N N . ASN B 1 122 ? -16.188 -4.922 -5.324 1 97.06 122 ASN B N 1
ATOM 2296 C CA . ASN B 1 122 ? -17.453 -5.613 -5.547 1 97.06 122 ASN B CA 1
ATOM 2297 C C . ASN B 1 122 ? -17.328 -6.641 -6.672 1 97.06 122 ASN B C 1
ATOM 2299 O O . ASN B 1 122 ? -17.844 -7.754 -6.555 1 97.06 122 ASN B O 1
ATOM 2303 N N . SER B 1 123 ? -16.672 -6.273 -7.66 1 97.06 123 SER B N 1
ATOM 2304 C CA . SER B 1 123 ? -16.5 -7.156 -8.812 1 97.06 123 SER B CA 1
ATOM 2305 C C . SER B 1 123 ? -15.648 -8.367 -8.461 1 97.06 123 SER B C 1
ATOM 2307 O O . SER B 1 123 ? -15.93 -9.484 -8.891 1 97.06 123 SER B O 1
ATOM 2309 N N . VAL B 1 124 ? -14.648 -8.148 -7.695 1 97 124 VAL B N 1
ATOM 2310 C CA . VAL B 1 124 ? -13.773 -9.227 -7.258 1 97 124 VAL B CA 1
ATOM 2311 C C . VAL B 1 124 ? -14.547 -10.195 -6.359 1 97 124 VAL B C 1
ATOM 2313 O O . VAL B 1 124 ? -14.438 -11.414 -6.504 1 97 124 VAL B O 1
ATOM 2316 N N . ASP B 1 125 ? -15.336 -9.664 -5.496 1 95.56 125 ASP B N 1
ATOM 2317 C CA . ASP B 1 125 ? -16.141 -10.484 -4.594 1 95.56 125 ASP B CA 1
ATOM 2318 C C . ASP B 1 125 ? -17.156 -11.328 -5.371 1 95.56 125 ASP B C 1
ATOM 2320 O O . ASP B 1 125 ? -17.344 -12.508 -5.074 1 95.56 125 ASP B O 1
ATOM 2324 N N . GLN B 1 126 ? -17.672 -10.75 -6.359 1 95 126 GLN B N 1
ATOM 2325 C CA . GLN B 1 126 ? -18.609 -11.477 -7.199 1 95 126 GLN B CA 1
ATOM 2326 C C . GLN B 1 126 ? -17.922 -12.609 -7.953 1 95 126 GLN B C 1
ATOM 2328 O O . GLN B 1 126 ? -18.469 -13.711 -8.07 1 95 126 GLN B O 1
ATOM 2333 N N . GLU B 1 127 ? -16.766 -12.281 -8.398 1 95.19 127 GLU B N 1
ATOM 2334 C CA . GLU B 1 127 ? -16 -13.305 -9.102 1 95.19 127 GLU B CA 1
ATOM 2335 C C . GLU B 1 127 ? -15.648 -14.461 -8.164 1 95.19 127 GLU B C 1
ATOM 2337 O O . GLU B 1 127 ? -15.727 -15.625 -8.555 1 95.19 127 GLU B O 1
ATOM 2342 N N . TYR B 1 128 ? -15.281 -14.164 -6.988 1 91.12 128 TYR B N 1
ATOM 2343 C CA . TYR B 1 128 ? -14.938 -15.172 -5.996 1 91.12 128 TYR B CA 1
ATOM 2344 C C . TYR B 1 128 ? -16.141 -16.062 -5.684 1 91.12 128 TYR B C 1
ATOM 2346 O O . TYR B 1 128 ? -16.016 -17.281 -5.609 1 91.12 128 TYR B O 1
ATOM 2354 N N . VAL B 1 129 ? -17.281 -15.484 -5.566 1 90.81 129 VAL B N 1
ATOM 2355 C CA . VAL B 1 129 ? -18.516 -16.219 -5.289 1 90.81 129 VAL B CA 1
ATOM 2356 C C . VAL B 1 129 ? -18.859 -17.125 -6.469 1 90.81 129 VAL B C 1
ATOM 2358 O O . VAL B 1 129 ? -19.172 -18.297 -6.281 1 90.81 129 VAL B O 1
ATOM 2361 N N . LYS B 1 130 ? -18.719 -16.672 -7.656 1 90.31 130 LYS B N 1
ATOM 2362 C CA . LYS B 1 130 ? -18.984 -17.438 -8.867 1 90.31 130 LYS B CA 1
ATOM 2363 C C . LYS B 1 130 ? -18.094 -18.672 -8.953 1 90.31 130 LYS B C 1
ATOM 2365 O O . LYS B 1 130 ? -18.562 -19.75 -9.32 1 90.31 130 LYS B O 1
ATOM 2370 N N . ARG B 1 131 ? -16.859 -18.578 -8.609 1 89.94 131 ARG B N 1
ATOM 2371 C CA . ARG B 1 131 ? -15.914 -19.672 -8.68 1 89.94 131 ARG B CA 1
ATOM 2372 C C . ARG B 1 131 ? -16.203 -20.719 -7.609 1 89.94 131 ARG B C 1
ATOM 2374 O O . ARG B 1 131 ? -15.953 -21.906 -7.812 1 89.94 131 ARG B O 1
ATOM 2381 N N . ASN B 1 132 ? -16.641 -20.266 -6.504 1 80.56 132 ASN B N 1
ATOM 2382 C CA . ASN B 1 132 ? -16.875 -21.203 -5.402 1 80.56 132 ASN B CA 1
ATOM 2383 C C . ASN B 1 132 ? -18.297 -21.75 -5.41 1 80.56 132 ASN B C 1
ATOM 2385 O O . ASN B 1 132 ? -18.594 -22.734 -4.734 1 80.56 132 ASN B O 1
ATOM 2389 N N . MET B 1 133 ? -19.203 -21.125 -5.992 1 74.5 133 MET B N 1
ATOM 2390 C CA . MET B 1 133 ? -20.531 -21.688 -6.207 1 74.5 133 MET B CA 1
ATOM 2391 C C . MET B 1 133 ? -20.516 -22.703 -7.352 1 74.5 133 MET B C 1
ATOM 2393 O O . MET B 1 133 ? -21.281 -23.672 -7.344 1 74.5 133 MET B O 1
ATOM 2397 N N . GLN B 1 134 ? -19.844 -22.516 -8.461 1 60.75 134 GLN B N 1
ATOM 2398 C CA . GLN B 1 134 ? -19.797 -23.438 -9.594 1 60.75 134 GLN B CA 1
ATOM 2399 C C . GLN B 1 134 ? -19.047 -24.719 -9.234 1 60.75 134 GLN B C 1
ATOM 2401 O O . GLN B 1 134 ? -18.984 -25.656 -10.031 1 60.75 134 GLN B O 1
ATOM 2406 N N . VAL B 1 135 ? -18.422 -24.875 -8.141 1 52.78 135 VAL B N 1
ATOM 2407 C CA . VAL B 1 135 ? -17.984 -26.219 -7.801 1 52.78 135 VAL B CA 1
ATOM 2408 C C . VAL B 1 135 ? -19.203 -27.141 -7.633 1 52.78 135 VAL B C 1
ATOM 2410 O O . VAL B 1 135 ? -20 -26.938 -6.723 1 52.78 135 VAL B O 1
ATOM 2413 N N . PRO B 1 136 ? -19.75 -27.578 -8.688 1 48.81 136 PRO B N 1
ATOM 2414 C CA . PRO B 1 136 ? -20.875 -28.516 -8.625 1 48.81 136 PRO B CA 1
ATOM 2415 C C . PRO B 1 136 ? -20.688 -29.578 -7.539 1 48.81 136 PRO B C 1
ATOM 2417 O O . PRO B 1 136 ? -19.562 -29.984 -7.246 1 48.81 136 PRO B O 1
ATOM 2420 N N . SER B 1 137 ? -21.609 -29.594 -6.566 1 45.62 137 SER B N 1
ATOM 2421 C CA . SER B 1 137 ? -21.844 -30.781 -5.746 1 45.62 137 SER B CA 1
ATOM 2422 C C . SER B 1 137 ? -21.797 -32.062 -6.59 1 45.62 137 SER B C 1
ATOM 2424 O O . SER B 1 137 ? -22.797 -32.75 -6.727 1 45.62 137 SER B O 1
ATOM 2426 N N . ASP B 1 138 ? -21.312 -31.938 -7.742 1 44.41 138 ASP B N 1
ATOM 2427 C CA . ASP B 1 138 ? -21.312 -33.188 -8.492 1 44.41 138 ASP B CA 1
ATOM 2428 C C . ASP B 1 138 ? -20.609 -34.312 -7.715 1 44.41 138 ASP B C 1
ATOM 2430 O O . ASP B 1 138 ? -20.375 -35.406 -8.242 1 44.41 138 ASP B O 1
ATOM 2434 N N . ILE B 1 139 ? -20.016 -33.938 -6.539 1 44.41 139 ILE B N 1
ATOM 2435 C CA . ILE B 1 139 ? -19.609 -35.094 -5.746 1 44.41 139 ILE B CA 1
ATOM 2436 C C . ILE B 1 139 ? -20.844 -35.938 -5.383 1 44.41 139 ILE B C 1
ATOM 2438 O O . ILE B 1 139 ? -20.734 -36.969 -4.742 1 44.41 139 ILE B O 1
ATOM 2442 N N . SER B 1 140 ? -22.016 -35.312 -5.566 1 42.53 140 SER B N 1
ATOM 2443 C CA . SER B 1 140 ? -23.125 -36.188 -5.176 1 42.53 140 SER B CA 1
ATOM 2444 C C . SER B 1 140 ? -23.312 -37.344 -6.148 1 42.53 140 SER B C 1
ATOM 2446 O O . SER B 1 140 ? -24.031 -38.281 -5.852 1 42.53 140 SER B O 1
ATOM 2448 N N . ASP B 1 141 ? -22.984 -37.062 -7.461 1 42.03 141 ASP B N 1
ATOM 2449 C CA . ASP B 1 141 ? -23.406 -38.094 -8.375 1 42.03 141 ASP B CA 1
ATOM 2450 C C . ASP B 1 141 ? -22.453 -39.281 -8.352 1 42.03 141 ASP B C 1
ATOM 2452 O O . ASP B 1 141 ? -22.672 -40.281 -9.031 1 42.03 141 ASP B O 1
ATOM 2456 N N . ALA B 1 142 ? -21.156 -39 -7.98 1 39.69 142 ALA B N 1
ATOM 2457 C CA . ALA B 1 142 ? -20.328 -40.156 -8.219 1 39.69 142 ALA B CA 1
ATOM 2458 C C . ALA B 1 142 ? -20.75 -41.312 -7.324 1 39.69 142 ALA B C 1
ATOM 2460 O O . ALA B 1 142 ? -20.547 -42.5 -7.668 1 39.69 142 ALA B O 1
ATOM 2461 N N . THR B 1 143 ? -20.734 -40.906 -6.02 1 37.59 143 THR B N 1
ATOM 2462 C CA . THR B 1 143 ? -20.609 -42.125 -5.23 1 37.59 143 THR B CA 1
ATOM 2463 C C . THR B 1 143 ? -21.938 -42.906 -5.207 1 37.59 143 THR B C 1
ATOM 2465 O O . THR B 1 143 ? -22.203 -43.688 -4.293 1 37.59 143 THR B O 1
ATOM 2468 N N . SER B 1 144 ? -22.906 -42.406 -6.008 1 33.91 144 SER B N 1
ATOM 2469 C CA . SER B 1 144 ? -24 -43.344 -5.848 1 33.91 144 SER B CA 1
ATOM 2470 C C . SER B 1 144 ? -23.594 -44.75 -6.309 1 33.91 144 SER B C 1
ATOM 2472 O O . SER B 1 144 ? -23.562 -45.031 -7.508 1 33.91 144 SER B O 1
ATOM 2474 N N . LEU B 1 145 ? -22.438 -45.25 -5.82 1 32.09 145 LEU B N 1
ATOM 2475 C CA . LEU B 1 145 ? -22.156 -46.656 -6.008 1 32.09 145 LEU B CA 1
ATOM 2476 C C . LEU B 1 145 ? -23.438 -47.5 -5.922 1 32.09 145 LEU B C 1
ATOM 2478 O O . LEU B 1 145 ? -24.25 -47.281 -5.016 1 32.09 145 LEU B O 1
ATOM 2482 N N . ASP B 1 146 ? -23.906 -48 -7.059 1 33.69 146 ASP B N 1
ATOM 2483 C CA . ASP B 1 146 ? -24.938 -49 -7.336 1 33.69 146 ASP B CA 1
ATOM 2484 C C . ASP B 1 146 ? -24.938 -50.094 -6.27 1 33.69 146 ASP B C 1
ATOM 2486 O O . ASP B 1 146 ? -23.906 -50.719 -6.02 1 33.69 146 ASP B O 1
ATOM 2490 N N . ASP B 1 147 ? -25.656 -49.906 -5.098 1 34.12 147 ASP B N 1
ATOM 2491 C CA . ASP B 1 147 ? -26.016 -51 -4.18 1 34.12 147 ASP B CA 1
ATOM 2492 C C . ASP B 1 147 ? -26.297 -52.281 -4.934 1 34.12 147 ASP B C 1
ATOM 2494 O O . ASP B 1 147 ? -27.266 -52.375 -5.688 1 34.12 147 ASP B O 1
ATOM 2498 N N . TYR B 1 148 ? -25.266 -52.938 -5.504 1 31.84 148 TYR B N 1
ATOM 2499 C CA . TYR B 1 148 ? -25.391 -54.312 -5.988 1 31.84 148 TYR B CA 1
ATOM 2500 C C . TYR B 1 148 ? -26.266 -55.156 -5.059 1 31.84 148 TYR B C 1
ATOM 2502 O O . TYR B 1 148 ? -25.969 -55.281 -3.867 1 31.84 148 TYR B O 1
ATOM 2510 N N . GLY B 1 149 ? -27.625 -55.062 -5.168 1 32.09 149 GLY B N 1
ATOM 2511 C CA . GLY B 1 149 ? -28.625 -55.969 -4.637 1 32.09 149 GLY B CA 1
ATOM 2512 C C . GLY B 1 149 ? -28.172 -57.438 -4.629 1 32.09 149 GLY B C 1
ATOM 2513 O O . GLY B 1 149 ? -27.969 -58.031 -5.688 1 32.09 149 GLY B O 1
ATOM 2514 N N . ASN B 1 150 ? -27.234 -57.781 -3.719 1 30.34 150 ASN B N 1
ATOM 2515 C CA . ASN B 1 150 ? -26.953 -59.188 -3.41 1 30.34 150 ASN B CA 1
ATOM 2516 C C . ASN B 1 150 ? -28.234 -60 -3.283 1 30.34 150 ASN B C 1
ATOM 2518 O O . ASN B 1 150 ? -29.047 -59.781 -2.375 1 30.34 150 ASN B O 1
ATOM 2522 N N . GLU B 1 151 ? -28.938 -60.219 -4.41 1 30.62 151 GLU B N 1
ATOM 2523 C CA . GLU B 1 151 ? -29.969 -61.25 -4.457 1 30.62 151 GLU B CA 1
ATOM 2524 C C . GLU B 1 151 ? -29.469 -62.562 -3.828 1 30.62 151 GLU B C 1
ATOM 2526 O O . GLU B 1 151 ? -28.562 -63.188 -4.355 1 30.62 151 GLU B O 1
ATOM 2531 N N . TRP B 1 152 ? -29.344 -62.562 -2.465 1 31.55 152 TRP B N 1
ATOM 2532 C CA . TRP B 1 152 ? -29.25 -63.812 -1.737 1 31.55 152 TRP B CA 1
ATOM 2533 C C . TRP B 1 152 ? -30.312 -64.812 -2.225 1 31.55 152 TRP B C 1
ATOM 2535 O O . TRP B 1 152 ? -31.516 -64.562 -2.086 1 31.55 152 TRP B O 1
ATOM 2545 N N . THR B 1 153 ? -30.125 -65.25 -3.441 1 30.23 153 THR B N 1
ATOM 2546 C CA . THR B 1 153 ? -30.891 -66.438 -3.895 1 30.23 153 THR B CA 1
ATOM 2547 C C . THR B 1 153 ? -30.984 -67.5 -2.807 1 30.23 153 THR B C 1
ATOM 2549 O O . THR B 1 153 ? -29.953 -67.938 -2.303 1 30.23 153 THR B O 1
ATOM 2552 N N . SER B 1 154 ? -32 -67.312 -1.944 1 34.75 154 SER B N 1
ATOM 2553 C CA . SER B 1 154 ? -32.469 -68.375 -1.076 1 34.75 154 SER B CA 1
ATOM 2554 C C . SER B 1 154 ? -32.438 -69.688 -1.804 1 34.75 154 SER B C 1
ATOM 2556 O O . SER B 1 154 ? -33.219 -69.938 -2.734 1 34.75 154 SER B O 1
ATOM 2558 N N . MET B 1 155 ? -31.234 -70.125 -2.068 1 29.47 155 MET B N 1
ATOM 2559 C CA . MET B 1 155 ? -31.141 -71.5 -2.58 1 29.47 155 MET B CA 1
ATOM 2560 C C . MET B 1 155 ? -32.125 -72.438 -1.854 1 29.47 155 MET B C 1
ATOM 2562 O O . MET B 1 155 ? -32.125 -72.5 -0.623 1 29.47 155 MET B O 1
ATOM 2566 N N . LYS B 1 156 ? -33.281 -72.625 -2.572 1 33.28 156 LYS B N 1
ATOM 2567 C CA . LYS B 1 156 ? -34.25 -73.688 -2.383 1 33.28 156 LYS B CA 1
ATOM 2568 C C . LYS B 1 156 ? -33.562 -75.062 -2.139 1 33.28 156 LYS B C 1
ATOM 2570 O O . LYS B 1 156 ? -32.875 -75.562 -3.016 1 33.28 156 LYS B O 1
ATOM 2575 N N . GLY B 1 157 ? -32.875 -75.125 -0.976 1 27.62 157 GLY B N 1
ATOM 2576 C CA . GLY B 1 157 ? -32.594 -76.562 -0.715 1 27.62 157 GLY B CA 1
ATOM 2577 C C . GLY B 1 157 ? -33.812 -77.438 -0.97 1 27.62 157 GLY B C 1
ATOM 2578 O O . GLY B 1 157 ? -34.875 -77.188 -0.44 1 27.62 157 GLY B O 1
ATOM 2579 N N . SER B 1 158 ? -33.938 -77.812 -2.242 1 25.62 158 SER B N 1
ATOM 2580 C CA . SER B 1 158 ? -34.469 -79.188 -2.273 1 25.62 158 SER B CA 1
ATOM 2581 C C . SER B 1 158 ? -33.594 -80.125 -1.433 1 25.62 158 SER B C 1
ATOM 2583 O O . SER B 1 158 ? -32.375 -80 -1.374 1 25.62 158 SER B O 1
#

Secondary structure (DSSP, 8-state):
--GGGSHHHHHHHHHHHHHHHHHHHHHHHHHHHTT-BTTB---TTS-HHHHHHHHHHHHHHHHHHHHHHHHHHHHHHHHHHHHHH-HHHHHHHHHHHHHH--THHHHHHHHHHHHHHHHHHHHHHHHHHHHHHSS--THHHHT---------------/--TTSSHHHHHHHHHHHHHHHHHHHHHHHHHHHTT-BTTB---TTS-HHHHHHHHHHHHHHHHHHHHHHHHHHHHHHHHHHHHHH-HHHHHHHHHHHHHH--THHHHHHHHHHHHHHHHHHHHHHHHHHHHHH-S--THHHH----------------

Foldseek 3Di:
DDPVVCPVLLVLLLVLLVQLVVLVVVLVVLCVVQVADLVDGDNVVPDPVRLVVSLVSLVVSLVSLVVSLVVNVVSVVVLVVVVVVDVVSVVVVVVSCVVPNDSVVSSVVSVVSSVSSVVNNVVSVVVNCVVVVPPPVVVVPPPVPPPPPPPPPPPPDD/DDPVVCPVLLVLLLVLLVQLVVLVVVLVVLCVVQVADLVDGDNVVPDPVRLVVSLVSLVVSLVSLVVSLVVSVVSVVVLVVVVVVDVVSVVVVVVSCVVPNDSVVSSVVSVVVSVSSVVNNVVSVVVNCVVVVPPPPCCVVPPPPDPPPPPPPPPPPD

Organism: Trichostrongylus colubriformis (NCBI:txid6319)